Protein AF-0000000072267961 (afdb_homodimer)

Sequence (340 aa):
MNFRTGQPSDAAALAAISIEVWLGTYMRKGVSAFFAEYALNEFTSTKMASLLKDPNEHVIVSENEGGIDAFIRLGQGRAAPVSGCSTLEIATLYVQPRHHRRGLGRALLEQGLAYARQASAPSVWLTTNSENAPAIAFYLEQGFEKVGTTHFNIGDQAYLNDVFRRIVSMMNFRTGQPSDAAALAAISIEVWLGTYMRKGVSAFFAEYALNEFTSTKMASLLKDPNEHVIVSENEGGIDAFIRLGQGRAAPVSGCSTLEIATLYVQPRHHRRGLGRALLEQGLAYARQASAPSVWLTTNSENAPAIAFYLEQGFEKVGTTHFNIGDQAYLNDVFRRIVSM

pLDDT: mean 97.28, std 3.49, range [60.78, 98.94]

Nearest PDB structures (foldseek):
  8osp-assembly2_C  TM=8.967E-01  e=2.632E-15  Lactobacillus
  1wk4-assembly1_A  TM=9.010E-01  e=3.599E-15  Thermus thermophilus HB8
  4e2a-assembly1_A  TM=8.175E-01  e=6.008E-14  Streptococcus mutans
  7mx2-assembly1_A  TM=6.650E-01  e=1.650E-07  Homo sapiens
  6ygd-assembly1_A  TM=6.024E-01  e=1.000E-07  Saccharomyces cerevisiae

Foldseek 3Di:
DDKDWDALVCLAVQLVLQLQQVCVQPVPPHDDPQVNVVSDVVRDSVVSSVLSVDPQKTKMFDADPVGTFWMWIWGAQQDDPDPDAHRIEGEDTTGRPVCPPVCPSVVRVVVVLVVCVVVVGQKYKYKDFPPRVVVVVVVVVVAKDFDAWDWDDDDPDTTIITMIMHGRHD/DDKDWDALVCLAVQLVLQLQQVCVQPVPPHDDPQVNVVSDVVRDSVVSSVLSVDPQKTKMFDADPVGTFWMWIWGAQQDDPDPDAHRIEGEDTTGRPVCPPVCPSVVRVVVVLVVCVVVVGQKYKYKDFPPRVVVVVVCVVVAKDFDAWDWDDGDPDTTIITMIMHGRHD

Organism: Cereibacter sphaeroides (strain ATCC 17023 / DSM 158 / JCM 6121 / CCUG 31486 / LMG 2827 / NBRC 12203 / NCIMB 8253 / ATH 2.4.1.) (NCBI:txid272943)

Secondary structure (DSSP, 8-state):
-EEEE--GGGHHHHHHHHHHHHHHHH-TT-B-HHHHHHHHHHS-HHHHHHHHH-TTEEEEEEEETTEEEEEEEEETT---SSTT--S-EEEEEEE-GGG-SSSHHHHHHHHHHHHHHHTT-SEEEEEEETT-HHHHHHHHHTT-EEEEEEEEEETTEEEEEEEEEEE---/-EEEE--GGGHHHHHHHHHHHHHHHH-TT-B-HHHHHHHHHHS-HHHHHHHHH-TTEEEEEEEETTEEEEEEEEETT---SSTT--S-EEEEEEE-GGG-SSSHHHHHHHHHHHHHHHTT-SEEEEEEETT-HHHHHHHHHTT-EEEEEEEEEETTEEEEEEEEEEE---

Structure (mmCIF, N/CA/C/O backbone):
data_AF-0000000072267961-model_v1
#
loop_
_entity.id
_entity.type
_entity.pdbx_description
1 polymer Acetyltransferase
#
loop_
_atom_site.group_PDB
_atom_site.id
_atom_site.type_symbol
_atom_site.label_atom_id
_atom_site.label_alt_id
_atom_site.label_comp_id
_atom_site.label_asym_id
_atom_site.label_entity_id
_atom_site.label_seq_id
_atom_site.pdbx_PDB_ins_code
_atom_site.Cartn_x
_atom_site.Cartn_y
_atom_site.Cartn_z
_atom_site.occupancy
_atom_site.B_iso_or_equiv
_atom_site.auth_seq_id
_atom_site.auth_comp_id
_atom_site.auth_asym_id
_atom_site.auth_atom_id
_atom_site.pdbx_PDB_model_num
ATOM 1 N N . MET A 1 1 ? -11.141 19.297 -8.969 1 90.69 1 MET A N 1
ATOM 2 C CA . MET A 1 1 ? -10.852 18.438 -7.824 1 90.69 1 MET A CA 1
ATOM 3 C C . MET A 1 1 ? -11.914 18.594 -6.738 1 90.69 1 MET A C 1
ATOM 5 O O . MET A 1 1 ? -12.391 19.703 -6.496 1 90.69 1 MET A O 1
ATOM 9 N N . ASN A 1 2 ? -12.297 17.484 -6.234 1 95.81 2 ASN A N 1
ATOM 10 C CA . ASN A 1 2 ? -13.352 17.516 -5.223 1 95.81 2 ASN A CA 1
ATOM 11 C C . ASN A 1 2 ? -12.797 17.21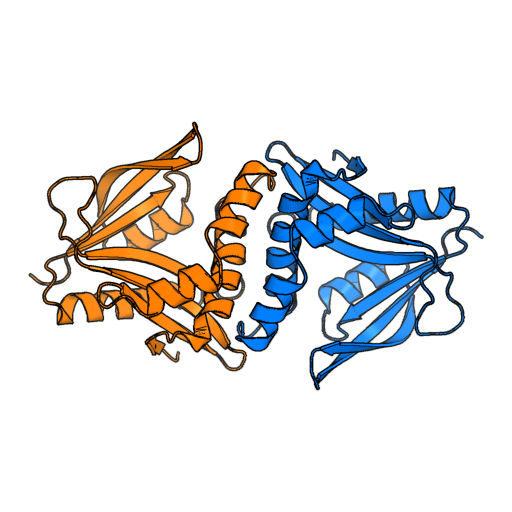9 -3.832 1 95.81 2 ASN A C 1
ATOM 13 O O . ASN A 1 2 ? -12.266 16.141 -3.584 1 95.81 2 ASN A O 1
ATOM 17 N N . PHE A 1 3 ? -12.93 18.297 -2.963 1 98.56 3 PHE A N 1
ATOM 18 C CA . PHE A 1 3 ? -12.453 18.172 -1.589 1 98.56 3 PHE A CA 1
ATOM 19 C C . PHE A 1 3 ? -13.625 18.203 -0.612 1 98.56 3 PHE A C 1
ATOM 21 O O . PHE A 1 3 ? -14.602 18.922 -0.826 1 98.56 3 PHE A O 1
ATOM 28 N N . ARG A 1 4 ? -13.516 17.484 0.424 1 98.38 4 ARG A N 1
ATOM 29 C CA . ARG A 1 4 ? -14.5 17.516 1.502 1 98.38 4 ARG A CA 1
ATOM 30 C C . ARG A 1 4 ? -13.883 17.078 2.822 1 98.38 4 ARG A C 1
ATOM 32 O O . ARG A 1 4 ? -12.805 16.484 2.84 1 98.38 4 ARG A O 1
ATOM 39 N N . THR A 1 5 ? -14.602 17.359 3.893 1 98.5 5 THR A N 1
ATOM 40 C CA . THR A 1 5 ? -14.164 16.875 5.199 1 98.5 5 THR A CA 1
ATOM 41 C C . THR A 1 5 ? -14.297 15.352 5.281 1 98.5 5 THR A C 1
ATOM 43 O O . THR A 1 5 ? -15.289 14.781 4.82 1 98.5 5 THR A O 1
ATOM 46 N N . GLY A 1 6 ? -13.305 14.672 5.844 1 98.69 6 GLY A N 1
ATOM 47 C CA . GLY A 1 6 ? -13.367 13.234 6.062 1 98.69 6 GLY A CA 1
ATOM 48 C C . GLY A 1 6 ? -14.43 12.836 7.074 1 98.69 6 GLY A C 1
ATOM 49 O O . GLY A 1 6 ? -14.695 13.57 8.031 1 98.69 6 GLY A O 1
ATOM 50 N N . GLN A 1 7 ? -14.977 11.719 6.879 1 98.31 7 GLN A N 1
ATOM 51 C CA . GLN A 1 7 ? -15.969 11.141 7.777 1 98.31 7 GLN A CA 1
ATOM 52 C C . GLN A 1 7 ? -15.531 9.773 8.273 1 98.31 7 GLN A C 1
ATOM 54 O O . GLN A 1 7 ? -14.695 9.117 7.648 1 98.31 7 GLN A O 1
ATOM 59 N N . PRO A 1 8 ? -16.141 9.359 9.359 1 98.31 8 PRO A N 1
ATOM 60 C CA . PRO A 1 8 ? -15.758 8.047 9.898 1 98.31 8 PRO A CA 1
ATOM 61 C C . PRO A 1 8 ? -15.938 6.922 8.883 1 98.31 8 PRO A C 1
ATOM 63 O O . PRO A 1 8 ? -15.172 5.953 8.891 1 98.31 8 PRO A O 1
ATOM 66 N N . SER A 1 9 ? -16.844 7.035 7.941 1 98.31 9 SER A N 1
ATOM 67 C CA . SER A 1 9 ? -17.078 6.016 6.918 1 98.31 9 SER A CA 1
ATOM 68 C C . SER A 1 9 ? -15.914 5.953 5.934 1 98.31 9 SER A C 1
ATOM 70 O O . SER A 1 9 ? -15.82 5.012 5.145 1 98.31 9 SER A O 1
ATOM 72 N N . ASP A 1 10 ? -14.969 6.934 5.977 1 98.81 10 ASP A N 1
ATOM 73 C CA . ASP A 1 10 ? -13.797 6.973 5.109 1 98.81 10 ASP A CA 1
ATOM 74 C C . ASP A 1 10 ? -12.617 6.238 5.746 1 98.81 10 ASP A C 1
ATOM 76 O O . ASP A 1 10 ? -11.555 6.105 5.133 1 98.81 10 ASP A O 1
ATOM 80 N N . ALA A 1 11 ? -12.773 5.746 6.98 1 98.94 11 ALA A N 1
ATOM 81 C CA . ALA A 1 11 ? -11.664 5.301 7.812 1 98.94 11 ALA A CA 1
ATOM 82 C C . ALA A 1 11 ? -10.867 4.203 7.121 1 98.94 11 ALA A C 1
ATOM 84 O O . ALA A 1 11 ? -9.633 4.254 7.082 1 98.94 11 ALA A O 1
ATOM 85 N N . ALA A 1 12 ? -11.562 3.287 6.551 1 98.94 12 ALA A N 1
ATOM 86 C CA . ALA A 1 12 ? -10.875 2.176 5.902 1 98.94 12 ALA A CA 1
ATOM 87 C C . ALA A 1 12 ? -10.047 2.662 4.715 1 98.94 12 ALA A C 1
ATOM 89 O O . ALA A 1 12 ? -8.898 2.248 4.535 1 98.94 12 ALA A O 1
ATOM 90 N N . ALA A 1 13 ? -10.617 3.504 3.908 1 98.94 13 ALA A N 1
ATOM 91 C CA . ALA A 1 13 ? -9.914 4.035 2.742 1 98.94 13 ALA A CA 1
ATOM 92 C C . ALA A 1 13 ? -8.672 4.816 3.158 1 98.94 13 ALA A C 1
ATOM 94 O O . ALA A 1 13 ? -7.605 4.66 2.561 1 98.94 13 ALA A O 1
ATOM 95 N N . LEU A 1 14 ? -8.781 5.578 4.188 1 98.94 14 LEU A N 1
ATOM 96 C CA . LEU A 1 14 ? -7.66 6.387 4.656 1 98.94 14 LEU A CA 1
ATOM 97 C C . LEU A 1 14 ? -6.562 5.504 5.242 1 98.94 14 LEU A C 1
ATOM 99 O O . LEU A 1 14 ? -5.375 5.758 5.027 1 98.94 14 LEU A O 1
ATOM 103 N N . ALA A 1 15 ? -6.977 4.445 5.957 1 98.94 15 ALA A N 1
ATOM 104 C CA . ALA A 1 15 ? -6.004 3.502 6.5 1 98.94 15 ALA A CA 1
ATOM 105 C C . ALA A 1 15 ? -5.246 2.789 5.383 1 98.94 15 ALA A C 1
ATOM 107 O O . ALA A 1 15 ? -4.02 2.703 5.414 1 98.94 15 ALA A O 1
ATOM 108 N N . ALA A 1 16 ? -5.961 2.32 4.391 1 98.94 16 ALA A N 1
ATOM 109 C CA . ALA A 1 16 ? -5.355 1.585 3.283 1 98.94 16 ALA A CA 1
ATOM 110 C C . ALA A 1 16 ? -4.414 2.479 2.48 1 98.94 16 ALA A C 1
ATOM 112 O O . ALA A 1 16 ? -3.293 2.078 2.158 1 98.94 16 ALA A O 1
ATOM 113 N N . ILE A 1 17 ? -4.844 3.682 2.209 1 98.88 17 ILE A N 1
ATOM 114 C CA . ILE A 1 17 ? -4.02 4.648 1.493 1 98.88 17 ILE A CA 1
ATOM 115 C C . ILE A 1 17 ? -2.764 4.953 2.307 1 98.88 17 ILE A C 1
ATOM 117 O O . ILE A 1 17 ? -1.673 5.094 1.748 1 98.88 17 ILE A O 1
ATOM 121 N N . SER A 1 18 ? -2.926 5.043 3.621 1 98.94 18 SER A N 1
ATOM 122 C CA . SER A 1 18 ? -1.781 5.328 4.48 1 98.94 18 SER A CA 1
ATOM 123 C C . SER A 1 18 ? -0.734 4.223 4.391 1 98.94 18 SER A C 1
ATOM 125 O O . SER A 1 18 ? 0.464 4.504 4.305 1 98.94 18 SER A O 1
ATOM 127 N N . ILE A 1 19 ? -1.202 3.006 4.363 1 98.88 19 ILE A N 1
ATOM 128 C CA . ILE A 1 19 ? -0.274 1.889 4.227 1 98.88 19 ILE A CA 1
ATOM 129 C C . ILE A 1 19 ? 0.43 1.965 2.875 1 98.88 19 ILE A C 1
ATOM 131 O O . ILE A 1 19 ? 1.657 1.866 2.799 1 98.88 19 ILE A O 1
ATOM 135 N N . GLU A 1 20 ? -0.31 2.133 1.798 1 98.75 20 GLU A N 1
ATOM 136 C CA . GLU A 1 20 ? 0.24 2.201 0.447 1 98.75 20 GLU A CA 1
ATOM 137 C C . GLU A 1 20 ? 1.318 3.275 0.343 1 98.75 20 GLU A C 1
ATOM 139 O O . GLU A 1 20 ? 2.428 3.008 -0.124 1 98.75 20 GLU A O 1
ATOM 144 N N . VAL A 1 21 ? 1.011 4.461 0.84 1 98.5 21 VAL A N 1
ATOM 145 C CA . VAL A 1 21 ? 1.882 5.617 0.651 1 98.5 21 VAL A CA 1
ATOM 146 C C . VAL A 1 21 ? 3.084 5.52 1.587 1 98.5 21 VAL A C 1
ATOM 148 O O . VAL A 1 21 ? 4.215 5.805 1.188 1 98.5 21 VAL A O 1
ATOM 151 N N . TRP A 1 22 ? 2.822 5.117 2.871 1 98.38 22 TRP A N 1
ATOM 152 C CA . TRP A 1 22 ? 3.904 5.023 3.844 1 98.38 22 TRP A CA 1
ATOM 153 C C . TRP A 1 22 ? 4.957 4.016 3.395 1 98.38 22 TRP A C 1
ATOM 155 O O . TRP A 1 22 ? 6.152 4.309 3.404 1 98.38 22 TRP A O 1
ATOM 165 N N . LEU A 1 23 ? 4.574 2.859 2.924 1 98.06 23 LEU A N 1
ATOM 166 C CA . LEU A 1 23 ? 5.512 1.85 2.438 1 98.06 23 LEU A CA 1
ATOM 167 C C . LEU A 1 23 ? 6.27 2.355 1.215 1 98.06 23 LEU A C 1
ATOM 169 O O . LEU A 1 23 ? 7.5 2.291 1.172 1 98.06 23 LEU A O 1
ATOM 173 N N . GLY A 1 24 ? 5.52 2.873 0.235 1 97 24 GLY A N 1
ATOM 174 C CA . GLY A 1 24 ? 6.137 3.338 -0.999 1 97 24 GLY A CA 1
ATOM 175 C C . GLY A 1 24 ? 7.125 4.465 -0.784 1 97 24 GLY A C 1
ATOM 176 O O . GLY A 1 24 ? 8.062 4.633 -1.569 1 97 24 GLY A O 1
ATOM 177 N N . THR A 1 25 ? 6.949 5.203 0.267 1 96.62 25 THR A N 1
ATOM 178 C CA . THR A 1 25 ? 7.773 6.379 0.531 1 96.62 25 THR A CA 1
ATOM 179 C C . THR A 1 25 ? 9.008 6 1.345 1 96.62 25 THR A C 1
ATOM 181 O O . THR A 1 25 ? 10.109 6.488 1.077 1 96.62 25 THR A O 1
ATOM 184 N N . TYR A 1 26 ? 8.82 5.035 2.311 1 95.69 26 TYR A N 1
ATOM 185 C CA . TYR A 1 26 ? 9.867 4.895 3.318 1 95.69 26 TYR A CA 1
ATOM 186 C C . TYR A 1 26 ? 10.547 3.533 3.219 1 95.69 26 TYR A C 1
ATOM 188 O O . TYR A 1 26 ? 11.664 3.352 3.707 1 95.69 26 TYR A O 1
ATOM 196 N N . MET A 1 27 ? 9.844 2.568 2.666 1 94.69 27 MET A N 1
ATOM 197 C CA . MET A 1 27 ? 10.438 1.246 2.504 1 94.69 27 MET A CA 1
ATOM 198 C C . MET A 1 27 ? 11.039 1.086 1.11 1 94.69 27 MET A C 1
ATOM 200 O O . MET A 1 27 ? 10.539 0.302 0.302 1 94.69 27 MET A O 1
ATOM 204 N N . ARG A 1 28 ? 12.18 1.717 0.877 1 92.56 28 ARG A N 1
ATOM 205 C CA . ARG A 1 28 ? 12.766 1.865 -0.452 1 92.56 28 ARG A CA 1
ATOM 206 C C . ARG A 1 28 ? 13.609 0.648 -0.82 1 92.56 28 ARG A C 1
ATOM 208 O O . ARG A 1 28 ? 13.781 0.34 -2 1 92.56 28 ARG A O 1
ATOM 215 N N . LYS A 1 29 ? 14.156 -0.046 0.17 1 94.38 29 LYS A N 1
ATOM 216 C CA . LYS A 1 29 ? 15.07 -1.151 -0.107 1 94.38 29 LYS A CA 1
ATOM 217 C C . LYS A 1 29 ? 14.43 -2.492 0.234 1 94.38 29 LYS A C 1
ATOM 219 O O . LYS A 1 29 ? 15.117 -3.508 0.344 1 94.38 29 LYS A O 1
ATOM 224 N N . GLY A 1 30 ? 13.156 -2.449 0.526 1 96.31 30 GLY A N 1
ATOM 225 C CA . GLY A 1 30 ? 12.422 -3.637 0.939 1 96.31 30 GLY A CA 1
ATOM 226 C C . GLY A 1 30 ? 11.664 -3.447 2.238 1 96.31 30 GLY A C 1
ATOM 227 O O . GLY A 1 30 ? 11.93 -2.508 2.99 1 96.31 30 GLY A O 1
ATOM 228 N N . VAL A 1 31 ? 10.773 -4.355 2.518 1 98.44 31 VAL A N 1
ATOM 229 C CA . VAL A 1 31 ? 9.891 -4.242 3.676 1 98.44 31 VAL A CA 1
ATOM 230 C C . VAL A 1 31 ? 10.289 -5.277 4.727 1 98.44 31 VAL A C 1
ATOM 232 O O . VAL A 1 31 ? 10.148 -6.48 4.508 1 98.44 31 VAL A O 1
ATOM 235 N N . SER A 1 32 ? 10.797 -4.844 5.848 1 97.5 32 SER A N 1
ATOM 236 C CA . SER A 1 32 ? 11.078 -5.75 6.953 1 97.5 32 SER A CA 1
ATOM 237 C C . SER A 1 32 ? 9.82 -6.066 7.75 1 97.5 32 SER A C 1
ATOM 239 O O . SER A 1 32 ? 8.836 -5.32 7.691 1 97.5 32 SER A O 1
ATOM 241 N N . ALA A 1 33 ? 9.875 -7.16 8.492 1 97.31 33 ALA A N 1
ATOM 242 C CA . ALA A 1 33 ? 8.758 -7.508 9.367 1 97.31 33 ALA A CA 1
ATOM 243 C C . ALA A 1 33 ? 8.5 -6.402 10.391 1 97.31 33 ALA A C 1
ATOM 245 O O . ALA A 1 33 ? 7.344 -6.094 10.703 1 97.31 33 ALA A O 1
ATOM 246 N N . PHE A 1 34 ? 9.555 -5.836 10.836 1 97 34 PHE A N 1
ATOM 247 C CA . PHE A 1 34 ? 9.492 -4.805 11.867 1 97 34 PHE A CA 1
ATOM 248 C C . PHE A 1 34 ? 8.688 -3.605 11.383 1 97 34 PHE A C 1
ATOM 250 O O . PHE A 1 34 ? 7.73 -3.186 12.039 1 97 34 PHE A O 1
ATOM 257 N N . PHE A 1 35 ? 8.938 -3.086 10.227 1 97.81 35 PHE A N 1
ATOM 258 C CA . PHE A 1 35 ? 8.273 -1.902 9.695 1 97.81 35 PHE A CA 1
ATOM 259 C C . PHE A 1 35 ? 6.883 -2.254 9.172 1 97.81 35 PHE A C 1
ATOM 261 O O . PHE A 1 35 ? 5.957 -1.441 9.258 1 97.81 35 PHE A O 1
ATOM 268 N N . ALA A 1 36 ? 6.781 -3.439 8.68 1 98.69 36 ALA A N 1
ATOM 269 C CA . ALA A 1 36 ? 5.461 -3.891 8.242 1 98.69 36 ALA A CA 1
ATOM 270 C C . ALA A 1 36 ? 4.492 -3.955 9.422 1 98.69 36 ALA A C 1
ATOM 272 O O . ALA A 1 36 ? 3.346 -3.512 9.312 1 98.69 36 ALA A O 1
ATOM 273 N N . GLU A 1 37 ? 4.977 -4.516 10.492 1 98.31 37 GLU A N 1
ATOM 274 C CA . GLU A 1 37 ? 4.148 -4.598 11.695 1 98.31 37 GLU A CA 1
ATOM 275 C C . GLU A 1 37 ? 3.756 -3.207 12.188 1 98.31 37 GLU A C 1
ATOM 277 O O . GLU A 1 37 ? 2.613 -2.986 12.594 1 98.31 37 GLU A O 1
ATOM 282 N N . TYR A 1 38 ? 4.664 -2.332 12.148 1 98.31 38 TYR A N 1
ATOM 283 C CA . TYR A 1 38 ? 4.348 -0.958 12.523 1 98.31 38 TYR A CA 1
ATOM 284 C C . TYR A 1 38 ? 3.223 -0.402 11.664 1 98.31 38 TYR A C 1
ATOM 286 O O . TYR A 1 38 ? 2.221 0.096 12.18 1 98.31 38 TYR A O 1
ATOM 294 N N . ALA A 1 39 ? 3.354 -0.477 10.328 1 98.69 39 ALA A N 1
ATOM 295 C CA . ALA A 1 39 ? 2.373 0.09 9.406 1 98.69 39 ALA A CA 1
ATOM 296 C C . ALA A 1 39 ? 1.001 -0.545 9.602 1 98.69 39 ALA A C 1
ATOM 298 O O . ALA A 1 39 ? -0.005 0.159 9.719 1 98.69 39 ALA A O 1
ATOM 299 N N . LEU A 1 40 ? 1.004 -1.88 9.727 1 98.81 40 LEU A N 1
ATOM 300 C CA . LEU A 1 40 ? -0.251 -2.613 9.844 1 98.81 40 LEU A CA 1
ATOM 301 C C . LEU A 1 40 ? -0.947 -2.289 11.164 1 98.81 40 LEU A C 1
ATOM 303 O O . LEU A 1 40 ? -2.178 -2.291 11.234 1 98.81 40 LEU A O 1
ATOM 307 N N . ASN A 1 41 ? -0.146 -1.993 12.188 1 98.38 41 ASN A N 1
ATOM 308 C CA . ASN A 1 41 ? -0.717 -1.709 13.5 1 98.38 41 ASN A CA 1
ATOM 309 C C . ASN A 1 41 ? -1.102 -0.239 13.641 1 98.38 41 ASN A C 1
ATOM 311 O O . ASN A 1 41 ? -2.033 0.098 14.375 1 98.38 41 ASN A O 1
ATOM 315 N N . GLU A 1 42 ? -0.375 0.624 12.977 1 98.38 42 GLU A N 1
ATOM 316 C CA . GLU A 1 42 ? -0.595 2.062 13.078 1 98.38 42 GLU A CA 1
ATOM 317 C C . GLU A 1 42 ? -1.762 2.51 12.203 1 98.38 42 GLU A C 1
ATOM 319 O O . GLU A 1 42 ? -2.602 3.303 12.641 1 98.38 42 GLU A O 1
ATOM 324 N N . PHE A 1 43 ? -1.815 2.018 11.008 1 98.75 43 PHE A N 1
ATOM 325 C CA . PHE A 1 43 ? -2.805 2.459 10.031 1 98.75 43 PHE A CA 1
ATOM 326 C C . PHE A 1 43 ? -3.973 1.48 9.961 1 98.75 43 PHE A C 1
ATOM 328 O O . PHE A 1 43 ? -4.086 0.705 9.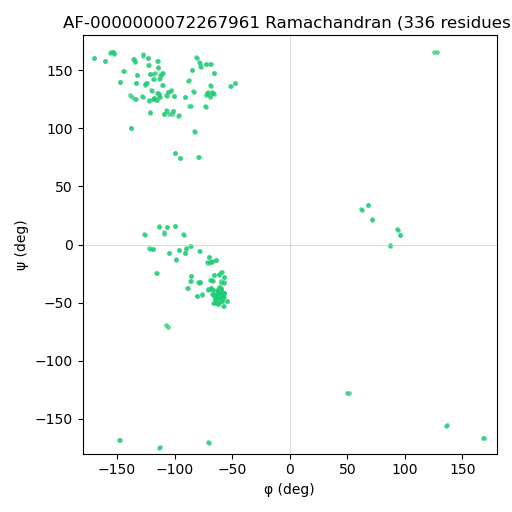008 1 98.75 43 PHE A O 1
ATOM 335 N N . THR A 1 44 ? -4.863 1.583 10.922 1 98.75 44 THR A N 1
ATOM 336 C CA . THR A 1 44 ? -6.039 0.723 10.984 1 98.75 44 THR A CA 1
ATOM 337 C C . THR A 1 44 ? -7.316 1.537 10.805 1 98.75 44 THR A C 1
ATOM 339 O O . THR A 1 44 ? -7.336 2.74 11.07 1 98.75 44 THR A O 1
ATOM 342 N N . SER A 1 45 ? -8.352 0.818 10.383 1 98.69 45 SER A N 1
ATOM 343 C CA . SER A 1 45 ? -9.656 1.452 10.273 1 98.69 45 SER A CA 1
ATOM 344 C C . SER A 1 45 ? -10.133 1.988 11.617 1 98.69 45 SER A C 1
ATOM 346 O O . SER A 1 45 ? -10.703 3.076 11.695 1 98.69 45 SER A O 1
ATOM 348 N N . THR A 1 46 ? -9.867 1.264 12.648 1 98.62 46 THR A N 1
ATOM 349 C CA . THR A 1 46 ? -10.32 1.632 13.984 1 98.62 46 THR A CA 1
ATOM 350 C C . THR A 1 46 ? -9.633 2.912 14.453 1 98.62 46 THR A C 1
ATOM 352 O O . THR A 1 46 ? -10.289 3.842 14.922 1 98.62 46 THR A O 1
ATOM 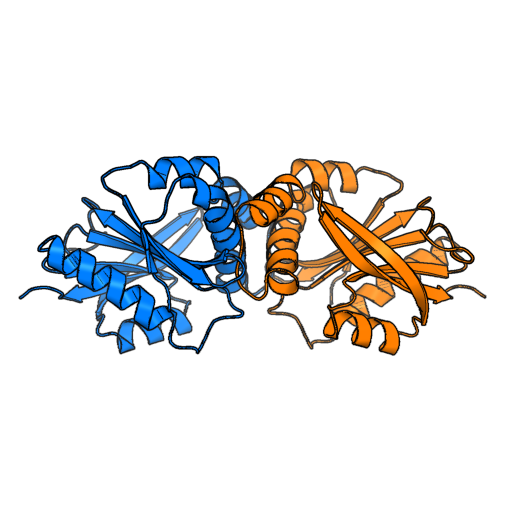355 N N . LYS A 1 47 ? -8.297 2.996 14.367 1 98.69 47 LYS A N 1
ATOM 356 C CA . LYS A 1 47 ? -7.562 4.188 14.789 1 98.69 47 LYS A CA 1
ATOM 357 C C . LYS A 1 47 ? -7.949 5.395 13.938 1 98.69 47 LYS A C 1
ATOM 359 O O . LYS A 1 47 ? -8.125 6.5 14.461 1 98.69 47 LYS A O 1
ATOM 364 N N . MET A 1 48 ? -8.133 5.16 12.617 1 98.81 48 MET A N 1
ATOM 365 C CA . MET A 1 48 ? -8.508 6.25 11.719 1 98.81 48 MET A CA 1
ATOM 366 C C . MET A 1 48 ? -9.914 6.758 12.039 1 98.81 48 MET A C 1
ATOM 368 O O . MET A 1 48 ? -10.156 7.965 12.023 1 98.81 48 MET A O 1
ATOM 372 N N . ALA A 1 49 ? -10.797 5.844 12.359 1 98.81 49 ALA A N 1
ATOM 373 C CA . ALA A 1 49 ? -12.148 6.238 12.727 1 98.81 49 ALA A CA 1
ATOM 374 C C . ALA A 1 49 ? -12.148 7.09 13.992 1 98.81 49 ALA A C 1
ATOM 376 O O . ALA A 1 49 ? -12.891 8.07 14.094 1 98.81 49 ALA A O 1
ATOM 377 N N . SER A 1 50 ? -11.391 6.703 14.961 1 98.56 50 SER A N 1
ATOM 378 C CA . SER A 1 50 ? -11.25 7.469 16.203 1 98.56 50 SER A CA 1
ATOM 379 C C . SER A 1 50 ? -10.703 8.867 15.93 1 98.56 50 SER A C 1
ATOM 381 O O . SER A 1 50 ? -11.18 9.844 16.5 1 98.56 50 SER A O 1
ATOM 383 N N . LEU A 1 51 ? -9.695 8.898 15.055 1 98.38 51 LEU A N 1
ATOM 384 C CA . LEU A 1 51 ? -9.102 10.18 14.672 1 98.38 51 LEU A CA 1
ATOM 385 C C . LEU A 1 51 ? -10.133 11.086 14.008 1 98.38 51 LEU A C 1
ATOM 387 O O . LEU A 1 51 ? -10.18 12.281 14.281 1 98.38 51 LEU A O 1
ATOM 391 N N . LEU A 1 52 ? -11 10.523 13.18 1 98.75 52 LEU A N 1
ATOM 392 C CA . LEU A 1 52 ? -11.992 11.266 12.414 1 98.75 52 LEU A CA 1
ATOM 393 C C . LEU A 1 52 ? -13.102 11.789 13.32 1 98.75 52 LEU A C 1
ATOM 395 O O . LEU A 1 52 ? -13.836 12.711 12.945 1 98.75 52 LEU A O 1
ATOM 399 N N . LYS A 1 53 ? -13.18 11.25 14.547 1 98.44 53 LYS A N 1
ATOM 400 C CA . LYS A 1 53 ? -14.188 11.68 15.508 1 98.44 53 LYS A CA 1
ATOM 401 C C . LYS A 1 53 ? -13.609 12.68 16.5 1 98.44 53 LYS A C 1
ATOM 403 O O . LYS A 1 53 ? -14.344 13.289 17.281 1 98.44 53 LYS A O 1
ATOM 408 N N . ASP A 1 54 ? -12.32 12.812 16.547 1 98.5 54 ASP A N 1
ATOM 409 C CA . ASP A 1 54 ? -11.633 13.719 17.453 1 98.5 54 ASP A CA 1
ATOM 410 C C . ASP A 1 54 ? -11.805 15.172 17.031 1 98.5 54 ASP A C 1
ATOM 412 O O . ASP A 1 54 ? -11.398 15.547 15.922 1 98.5 54 ASP A O 1
ATOM 416 N N . PRO A 1 55 ? -12.391 16.031 17.812 1 97.38 55 PRO A N 1
ATOM 417 C CA . PRO A 1 55 ? -12.633 17.422 17.422 1 97.38 55 PRO A CA 1
ATOM 418 C C . PRO A 1 55 ? -11.344 18.203 17.203 1 97.38 55 PRO A C 1
ATOM 420 O O . PRO A 1 55 ? -11.359 19.281 16.594 1 97.38 55 PRO A O 1
ATOM 423 N N . ASN A 1 56 ? -10.211 17.688 17.625 1 98.06 56 ASN A N 1
ATOM 424 C CA . ASN A 1 56 ? -8.922 18.359 17.453 1 98.06 56 ASN A CA 1
ATOM 425 C C . ASN A 1 56 ? -8.25 17.938 16.156 1 98.06 56 ASN A C 1
ATOM 427 O O . ASN A 1 56 ? -7.207 18.484 15.781 1 98.06 56 ASN A O 1
ATOM 431 N N . GLU A 1 57 ? -8.82 16.953 15.484 1 98.62 57 GLU A N 1
ATOM 432 C CA . GLU A 1 57 ? -8.289 16.469 14.211 1 98.62 57 GLU A CA 1
ATOM 433 C C . GLU A 1 57 ? -9.172 16.938 13.047 1 98.62 57 GLU A C 1
ATOM 435 O O . GLU A 1 57 ? -10.391 16.797 13.094 1 98.62 57 GLU A O 1
ATOM 440 N N . HIS A 1 58 ? -8.531 17.484 12.031 1 98.62 58 HIS A N 1
ATOM 441 C CA . HIS A 1 58 ? -9.211 17.922 10.812 1 98.62 58 HIS A CA 1
ATOM 442 C C . HIS A 1 58 ? -8.648 17.203 9.586 1 98.62 58 HIS A C 1
ATOM 444 O O . HIS A 1 58 ? -7.492 17.406 9.219 1 98.62 58 HIS A O 1
ATOM 450 N N . VAL A 1 59 ? -9.5 16.375 8.992 1 98.94 59 VAL A N 1
ATOM 451 C CA . VAL A 1 59 ? -9.086 15.609 7.824 1 98.94 59 VAL A CA 1
ATOM 452 C C . VAL A 1 59 ? -9.852 16.094 6.594 1 98.94 59 VAL A C 1
ATOM 454 O O . VAL A 1 59 ? -11.086 16.156 6.613 1 98.94 59 VAL A O 1
ATOM 457 N N . ILE A 1 60 ? -9.125 16.438 5.551 1 98.88 60 ILE A N 1
ATOM 458 C CA . ILE A 1 60 ? -9.695 16.781 4.254 1 98.88 60 ILE A CA 1
ATOM 459 C C . ILE A 1 60 ? -9.305 15.727 3.223 1 98.88 60 ILE A C 1
ATOM 461 O O . ILE A 1 60 ? -8.133 15.367 3.107 1 98.88 60 ILE A O 1
ATOM 465 N N . VAL A 1 61 ? -10.312 15.227 2.516 1 98.88 61 VAL A N 1
ATOM 466 C CA . VAL A 1 61 ? -10.047 14.18 1.532 1 98.88 61 VAL A CA 1
ATOM 467 C C . VAL A 1 61 ? -10.312 14.711 0.127 1 98.88 61 VAL A C 1
ATOM 469 O O . VAL A 1 61 ? -11.164 15.586 -0.061 1 98.88 61 VAL A O 1
ATOM 472 N N . SER A 1 62 ? -9.477 14.281 -0.809 1 98.62 62 SER A N 1
ATOM 473 C CA . SER A 1 62 ? -9.758 14.383 -2.238 1 98.62 62 SER A CA 1
ATOM 474 C C . SER A 1 62 ? -10.469 13.133 -2.746 1 98.62 62 SER A C 1
ATOM 476 O O . SER A 1 62 ? -10.023 12.008 -2.498 1 98.62 62 SER A O 1
ATOM 478 N N . GLU A 1 63 ? -11.555 13.336 -3.381 1 96.19 63 GLU A N 1
ATOM 479 C CA . GLU A 1 63 ? -12.336 12.203 -3.859 1 96.19 63 GLU A CA 1
ATOM 480 C C . GLU A 1 63 ? -12.508 12.25 -5.375 1 96.19 63 GLU A C 1
ATOM 482 O O . GLU A 1 63 ? -12.836 13.297 -5.934 1 96.19 63 GLU A O 1
ATOM 487 N N . ASN A 1 64 ? -12.273 11.133 -6.02 1 92.5 64 ASN A N 1
ATOM 488 C CA . ASN A 1 64 ? -12.516 10.914 -7.441 1 92.5 64 ASN A CA 1
ATOM 489 C C . ASN A 1 64 ? -13.641 9.914 -7.672 1 92.5 64 ASN A C 1
ATOM 491 O O . ASN A 1 64 ? -14.352 9.539 -6.734 1 92.5 64 ASN A O 1
ATOM 495 N N . GLU A 1 65 ? -13.875 9.539 -8.906 1 91.5 65 GLU A N 1
ATOM 496 C CA . GLU A 1 65 ? -14.984 8.664 -9.266 1 91.5 65 GLU A CA 1
ATOM 497 C C . GLU A 1 65 ? -14.883 7.32 -8.555 1 91.5 65 GLU A C 1
ATOM 499 O O . GLU A 1 65 ? -15.898 6.723 -8.188 1 91.5 65 GLU A O 1
ATOM 504 N N . GLY A 1 66 ? -13.758 6.926 -8.148 1 94.5 66 GLY A N 1
ATOM 505 C CA . GLY A 1 66 ? -13.562 5.605 -7.566 1 94.5 66 GLY A CA 1
ATOM 506 C C . GLY A 1 66 ? -13.398 5.637 -6.059 1 94.5 66 GLY A C 1
ATOM 507 O O . GLY A 1 66 ? -13.336 4.586 -5.414 1 94.5 66 GLY A O 1
ATOM 508 N N . GLY A 1 67 ? -13.297 6.891 -5.484 1 97.88 67 GLY A N 1
ATOM 509 C CA . GLY A 1 67 ? -13.055 7.012 -4.055 1 97.88 67 GLY A CA 1
ATOM 510 C C . GLY A 1 67 ? -12.008 8.055 -3.707 1 97.88 67 GLY A C 1
ATOM 511 O O . GLY A 1 67 ? -11.812 9.016 -4.453 1 97.88 67 GLY A O 1
ATOM 512 N N . ILE A 1 68 ? -11.438 7.871 -2.604 1 98.81 68 ILE A N 1
ATOM 513 C CA . ILE A 1 68 ? -10.461 8.82 -2.082 1 98.81 68 ILE A CA 1
ATOM 514 C C . ILE A 1 68 ? -9.094 8.539 -2.693 1 98.81 68 ILE A C 1
ATOM 516 O O . ILE A 1 68 ? -8.672 7.387 -2.783 1 98.81 68 ILE A O 1
ATOM 520 N N . ASP A 1 69 ? -8.422 9.594 -3.195 1 98.31 69 ASP A N 1
ATOM 521 C CA . ASP A 1 69 ? -7.113 9.383 -3.807 1 98.31 69 ASP A CA 1
ATOM 522 C C . ASP A 1 69 ? -6.027 10.148 -3.051 1 98.31 69 ASP A C 1
ATOM 524 O O . ASP A 1 69 ? -4.84 9.984 -3.33 1 98.31 69 ASP A O 1
ATOM 528 N N . ALA A 1 70 ? -6.414 10.945 -2.023 1 98.75 70 ALA A N 1
ATOM 529 C CA . ALA A 1 70 ? -5.469 11.719 -1.221 1 98.75 70 ALA A CA 1
ATOM 530 C C . ALA A 1 70 ? -6.148 12.312 0.006 1 98.75 70 ALA A C 1
ATOM 532 O O . ALA A 1 70 ? -7.379 12.391 0.064 1 98.75 70 ALA A O 1
ATOM 533 N N . PHE A 1 71 ? -5.348 12.68 0.995 1 98.94 71 PHE A N 1
ATOM 534 C CA . PHE A 1 71 ? -5.918 13.398 2.127 1 98.94 71 PHE A CA 1
ATOM 535 C C . PHE A 1 71 ? -4.836 14.148 2.893 1 98.94 71 PHE A C 1
ATOM 537 O O . PHE A 1 71 ? -3.646 13.859 2.746 1 98.94 71 PHE A O 1
ATOM 544 N N . ILE A 1 72 ? -5.223 15.148 3.615 1 98.94 72 ILE A N 1
ATOM 545 C CA . ILE A 1 72 ? -4.383 15.898 4.543 1 98.94 72 ILE A CA 1
ATOM 546 C C . ILE A 1 72 ? -5.02 15.891 5.934 1 98.94 72 ILE A C 1
ATOM 548 O O . ILE A 1 72 ? -6.242 15.961 6.066 1 98.94 72 ILE A O 1
ATOM 552 N N . ARG A 1 73 ? -4.215 15.734 6.938 1 98.94 73 ARG A N 1
ATOM 553 C CA . ARG A 1 73 ? -4.66 15.727 8.328 1 98.94 73 ARG A CA 1
ATOM 554 C C . ARG A 1 73 ? -3.955 16.812 9.133 1 98.94 73 ARG A C 1
ATOM 556 O O . ARG A 1 73 ? -2.727 16.906 9.117 1 98.94 73 ARG A O 1
ATOM 563 N N . LEU A 1 74 ? -4.699 17.656 9.734 1 98.81 74 LEU A N 1
ATOM 564 C CA . LEU A 1 74 ? -4.195 18.672 10.648 1 98.81 74 LEU A CA 1
ATOM 565 C C . LEU A 1 74 ? -4.605 18.375 12.086 1 98.81 74 LEU A C 1
ATOM 567 O O . LEU A 1 74 ? -5.734 17.938 12.336 1 98.81 74 LEU A O 1
ATOM 571 N N . GLY A 1 75 ? -3.721 18.531 12.984 1 98.62 75 GLY A N 1
ATOM 572 C CA . GLY A 1 75 ? -3.984 18.344 14.406 1 98.62 75 GLY A CA 1
ATOM 573 C C . GLY A 1 75 ? -3.834 19.625 15.203 1 98.62 75 GLY A C 1
ATOM 574 O O . GLY A 1 75 ? -2.777 20.266 15.18 1 98.62 75 GLY A O 1
ATOM 575 N N . GLN A 1 76 ? -4.816 20.047 15.93 1 97.81 76 GLN A N 1
ATOM 576 C CA . GLN A 1 76 ? -4.793 21.219 16.797 1 97.81 76 GLN A CA 1
ATOM 577 C C . GLN A 1 76 ? -4.207 20.875 18.172 1 97.81 76 GLN A C 1
ATOM 579 O O . GLN A 1 76 ? -4.328 19.734 18.641 1 97.81 76 GLN A O 1
ATOM 584 N N . GLY A 1 77 ? -3.611 21.875 18.734 1 97.19 77 GLY A N 1
ATOM 585 C CA . GLY A 1 77 ? -3.08 21.688 20.078 1 97.19 77 GLY A CA 1
ATOM 586 C C . GLY A 1 77 ? -1.856 20.797 20.125 1 97.19 77 GLY A C 1
ATOM 587 O O . GLY A 1 77 ? -1.589 20.156 21.141 1 97.19 77 GLY A O 1
ATOM 588 N N . ARG A 1 78 ? -1.194 20.672 19 1 97.25 78 ARG A N 1
ATOM 589 C CA . ARG A 1 78 ? 0.02 19.875 18.906 1 97.25 78 ARG A CA 1
ATOM 590 C C . ARG A 1 78 ? 1.265 20.75 19.047 1 97.25 78 ARG A C 1
ATOM 592 O O . ARG A 1 78 ? 1.594 21.516 18.156 1 97.25 78 ARG A O 1
ATOM 599 N N . ALA A 1 79 ? 1.958 20.547 20.188 1 96.12 79 ALA A N 1
ATOM 600 C CA . ALA A 1 79 ? 3.195 21.297 20.375 1 96.12 79 ALA A CA 1
ATOM 601 C C . ALA A 1 79 ? 4.27 20.859 19.391 1 96.12 79 ALA A C 1
ATOM 603 O O . ALA A 1 79 ? 4.516 19.656 19.234 1 96.12 79 ALA A O 1
ATOM 604 N N . ALA A 1 80 ? 4.887 21.781 18.719 1 97 80 ALA A N 1
ATOM 605 C CA . ALA A 1 80 ? 6.008 21.469 17.844 1 97 80 ALA A CA 1
ATOM 606 C C . ALA A 1 80 ? 7.223 21.016 18.656 1 97 80 ALA A C 1
ATOM 608 O O . ALA A 1 80 ? 7.367 21.375 19.828 1 97 80 ALA A O 1
ATOM 609 N N . PRO A 1 81 ? 8.07 20.25 18.016 1 97.5 81 PRO A N 1
ATOM 610 C CA . PRO A 1 81 ? 9.273 19.781 18.719 1 97.5 81 PRO A CA 1
ATOM 611 C C . PRO A 1 81 ? 10.352 20.859 18.797 1 97.5 81 PRO A C 1
ATOM 613 O O . PRO A 1 81 ? 11.391 20.656 19.438 1 97.5 81 PRO A O 1
ATOM 616 N N . VAL A 1 82 ? 10.148 22 18.156 1 96.69 82 VAL A N 1
ATOM 617 C CA . VAL A 1 82 ? 11.062 23.141 18.188 1 96.69 82 VAL A CA 1
ATOM 618 C C . VAL A 1 82 ? 10.305 24.406 18.578 1 96.69 82 VAL A C 1
ATOM 620 O O . VAL A 1 82 ? 9.078 24.453 18.469 1 96.69 82 VAL A O 1
ATOM 623 N N . SER A 1 83 ? 11.023 25.406 18.984 1 95.06 83 SER A N 1
ATOM 624 C CA . SER A 1 83 ? 10.406 26.672 19.391 1 95.06 83 SER A CA 1
ATOM 625 C C . SER A 1 83 ? 9.969 27.5 18.188 1 95.06 83 SER A C 1
ATOM 627 O O . SER A 1 83 ? 10.469 27.297 17.078 1 95.06 83 SER A O 1
ATOM 629 N N . GLY A 1 84 ? 8.992 28.312 18.375 1 93.25 84 GLY A N 1
ATOM 630 C CA . GLY A 1 84 ? 8.648 29.297 17.359 1 93.25 84 GLY A CA 1
ATOM 631 C C . GLY A 1 84 ? 7.566 28.812 16.406 1 93.25 84 GLY A C 1
ATOM 632 O O . GLY A 1 84 ? 7.379 29.391 15.336 1 93.25 84 GLY A O 1
ATOM 633 N N . CYS A 1 85 ? 6.922 27.734 16.766 1 94.38 85 CYS A N 1
ATOM 634 C CA . CYS A 1 85 ? 5.832 27.219 15.945 1 94.38 85 CYS A CA 1
ATOM 635 C C . CYS A 1 85 ? 4.504 27.312 16.688 1 94.38 85 CYS A C 1
ATOM 637 O O . CYS A 1 85 ? 4.473 27.328 17.922 1 94.38 85 CYS A O 1
ATOM 639 N N . SER A 1 86 ? 3.465 27.422 15.898 1 94.81 86 SER A N 1
ATOM 640 C CA . SER A 1 86 ? 2.141 27.312 16.5 1 94.81 86 SER A CA 1
ATOM 641 C C . SER A 1 86 ? 1.855 25.875 16.938 1 94.81 86 SER A C 1
ATOM 643 O O . SER A 1 86 ? 2.744 25.031 16.906 1 94.81 86 SER A O 1
ATOM 645 N N . THR A 1 87 ? 0.584 25.656 17.312 1 96.94 87 THR A N 1
ATOM 646 C CA . THR A 1 87 ? 0.222 24.328 17.797 1 96.94 87 THR A CA 1
ATOM 647 C C . THR A 1 87 ? -0.604 23.594 16.75 1 96.94 87 THR A C 1
ATOM 649 O O . THR A 1 87 ? -1.306 22.625 17.078 1 96.94 87 THR A O 1
ATOM 652 N N . LEU A 1 88 ? -0.564 24.125 15.539 1 98.5 88 LEU A N 1
ATOM 653 C CA . LEU A 1 88 ? -1.273 23.453 14.461 1 98.5 88 LEU A CA 1
ATOM 654 C C . LEU A 1 88 ? -0.306 22.656 13.594 1 98.5 88 LEU A C 1
ATOM 656 O O . LEU A 1 88 ? 0.54 23.234 12.906 1 98.5 88 LEU A O 1
ATOM 660 N N . GLU A 1 89 ? -0.462 21.328 13.594 1 98.88 89 GLU A N 1
ATOM 661 C CA . GLU A 1 89 ? 0.41 20.406 12.867 1 98.88 89 GLU A CA 1
ATOM 662 C C . GLU A 1 89 ? -0.26 19.906 11.594 1 98.88 89 GLU A C 1
ATOM 664 O O . GLU A 1 89 ? -1.444 19.562 11.602 1 98.88 89 GLU A O 1
ATOM 669 N N . ILE A 1 90 ? 0.412 19.938 10.508 1 98.81 90 ILE A N 1
ATOM 670 C CA . ILE A 1 90 ? 0.07 19.078 9.383 1 98.81 90 ILE A CA 1
ATOM 671 C C . ILE A 1 90 ? 0.682 17.688 9.586 1 98.81 90 ILE A C 1
ATOM 673 O O . ILE A 1 90 ? 1.86 17.484 9.289 1 98.81 90 ILE A O 1
ATOM 677 N N . ALA A 1 91 ? -0.101 16.766 10.086 1 98.62 91 ALA A N 1
ATOM 678 C CA . ALA A 1 91 ? 0.385 15.469 10.523 1 98.62 91 ALA A CA 1
ATOM 679 C C . ALA A 1 91 ? 0.588 14.531 9.344 1 98.62 91 ALA A C 1
ATOM 681 O O . ALA A 1 91 ? 1.434 13.633 9.391 1 98.62 91 ALA A O 1
ATOM 682 N N . THR A 1 92 ? -0.238 14.703 8.367 1 98.62 92 THR A N 1
ATOM 683 C CA . THR A 1 92 ? -0.191 13.836 7.195 1 98.62 92 THR A CA 1
ATOM 684 C C . THR A 1 92 ? -0.59 14.602 5.941 1 98.62 92 THR A C 1
ATOM 686 O O . THR A 1 92 ? -1.51 15.422 5.973 1 98.62 92 THR A O 1
ATOM 689 N N . LEU A 1 93 ? 0.053 14.383 4.867 1 98.75 93 LEU A N 1
ATOM 690 C CA . LEU A 1 93 ? -0.348 14.68 3.498 1 98.75 93 LEU A CA 1
ATOM 691 C C . LEU A 1 93 ? 0 13.523 2.564 1 98.75 93 LEU A C 1
ATOM 693 O O . LEU A 1 93 ? 1.162 13.352 2.189 1 98.75 93 LEU A O 1
ATOM 697 N N . TYR A 1 94 ? -1.017 12.742 2.27 1 98.69 94 TYR A N 1
ATOM 698 C CA . TYR A 1 94 ? -0.8 11.539 1.477 1 98.69 94 TYR A CA 1
ATOM 699 C C . TYR A 1 94 ? -1.577 11.602 0.167 1 98.69 94 TYR A C 1
ATOM 701 O O . TYR A 1 94 ? -2.779 11.875 0.164 1 98.69 94 TYR A O 1
ATOM 709 N N . VAL A 1 95 ? -0.872 11.406 -0.918 1 98.44 95 VAL A N 1
ATOM 710 C CA . VAL A 1 95 ? -1.431 11.242 -2.258 1 98.44 95 VAL A CA 1
ATOM 711 C C . VAL A 1 95 ? -1.056 9.875 -2.811 1 98.44 95 VAL A C 1
ATOM 713 O O . VAL A 1 95 ? 0.115 9.484 -2.783 1 98.44 95 VAL A O 1
ATOM 716 N N . GLN A 1 96 ? -2.057 9.078 -3.24 1 97.75 96 GLN A N 1
ATOM 717 C CA . GLN A 1 96 ? -1.709 7.836 -3.92 1 97.75 96 GLN A CA 1
ATOM 718 C C . GLN A 1 96 ? -0.646 8.07 -4.988 1 97.75 96 GLN A C 1
ATOM 720 O O . GLN A 1 96 ? -0.73 9.039 -5.754 1 97.75 96 GLN A O 1
ATOM 725 N N . PRO A 1 97 ? 0.309 7.156 -5.078 1 96.69 97 PRO A N 1
ATOM 726 C CA . PRO A 1 97 ? 1.407 7.363 -6.027 1 96.69 97 PRO A CA 1
ATOM 727 C C . PRO A 1 97 ? 0.92 7.551 -7.461 1 96.69 97 PRO A C 1
ATOM 729 O O . PRO A 1 97 ? 1.464 8.375 -8.203 1 96.69 97 PRO A O 1
ATOM 732 N N . ARG A 1 98 ? -0.119 6.938 -7.84 1 94.62 98 ARG A N 1
ATOM 733 C CA . ARG A 1 98 ? -0.641 6.996 -9.203 1 94.62 98 ARG A CA 1
ATOM 734 C C . ARG A 1 98 ? -1.157 8.391 -9.531 1 94.62 98 ARG A C 1
ATOM 736 O O . ARG A 1 98 ? -1.306 8.742 -10.703 1 94.62 98 ARG A O 1
ATOM 743 N N . HIS A 1 99 ? -1.344 9.203 -8.531 1 96.31 99 HIS A N 1
ATOM 744 C CA . HIS A 1 99 ? -1.939 10.523 -8.734 1 96.31 99 HIS A CA 1
ATOM 745 C C . HIS A 1 99 ? -0.936 11.633 -8.438 1 96.31 99 HIS A C 1
ATOM 747 O O . HIS A 1 99 ? -1.321 12.789 -8.25 1 96.31 99 HIS A O 1
ATOM 753 N N . HIS A 1 100 ? 0.335 11.297 -8.375 1 95.62 100 HIS A N 1
ATOM 754 C CA . HIS A 1 100 ? 1.386 12.281 -8.164 1 95.62 100 HIS A CA 1
ATOM 755 C C . HIS A 1 100 ? 1.609 13.125 -9.414 1 95.62 100 HIS A C 1
ATOM 757 O O . HIS A 1 100 ? 1.227 12.727 -10.516 1 95.62 100 HIS A O 1
ATOM 763 N N . ARG A 1 101 ? 2.111 14.305 -9.305 1 92.88 101 ARG A N 1
ATOM 764 C CA . ARG A 1 101 ? 2.545 15.211 -10.359 1 92.88 101 ARG A CA 1
ATOM 765 C C . ARG A 1 101 ? 1.357 15.703 -11.18 1 92.88 101 ARG A C 1
ATOM 767 O O . ARG A 1 101 ? 1.443 15.797 -12.406 1 92.88 101 ARG A O 1
ATOM 774 N N . ARG A 1 102 ? 0.25 15.859 -10.453 1 93 102 ARG A N 1
ATOM 775 C CA . ARG A 1 102 ? -0.961 16.359 -11.086 1 93 102 ARG A CA 1
ATOM 776 C C . ARG A 1 102 ? -1.51 17.578 -10.344 1 93 102 ARG A C 1
ATOM 778 O O . ARG A 1 102 ? -2.66 17.969 -10.547 1 93 102 ARG A O 1
ATOM 785 N N . GLY A 1 103 ? -0.679 18.047 -9.383 1 96.69 103 GLY A N 1
ATOM 786 C CA . GLY A 1 103 ? -1.066 19.234 -8.641 1 96.69 103 GLY A CA 1
ATOM 787 C C . GLY A 1 103 ? -1.932 18.938 -7.434 1 96.69 103 GLY A C 1
ATOM 788 O O . GLY A 1 103 ? -2.311 19.844 -6.688 1 96.69 103 GLY A O 1
ATOM 789 N N . LEU A 1 104 ? -2.213 17.734 -7.238 1 97.25 104 LEU A N 1
ATOM 790 C CA . LEU A 1 104 ? -3.131 17.312 -6.184 1 97.25 104 LEU A CA 1
ATOM 791 C C . LEU A 1 104 ? -2.555 17.625 -4.805 1 97.25 104 LEU A C 1
ATOM 793 O O . LEU A 1 104 ? -3.271 18.094 -3.916 1 97.25 104 LEU A O 1
ATOM 797 N N . GLY A 1 105 ? -1.271 17.359 -4.598 1 98.19 105 GLY A N 1
ATOM 798 C CA . GLY A 1 105 ? -0.618 17.688 -3.338 1 98.19 105 GLY A CA 1
ATOM 799 C C . GLY A 1 105 ? -0.701 19.156 -2.979 1 98.19 105 GLY A C 1
ATOM 800 O O . GLY A 1 105 ? -1.036 19.5 -1.846 1 98.19 105 GLY A O 1
ATOM 801 N N . ARG A 1 106 ? -0.457 19.969 -3.926 1 98.25 106 ARG A N 1
ATOM 802 C CA . ARG A 1 106 ? -0.511 21.406 -3.723 1 98.25 106 ARG A CA 1
ATOM 803 C C . ARG A 1 106 ? -1.931 21.859 -3.402 1 98.25 106 ARG A C 1
ATOM 805 O O . ARG A 1 106 ? -2.141 22.672 -2.488 1 98.25 106 ARG A O 1
ATOM 812 N N . ALA A 1 107 ? -2.848 21.359 -4.188 1 98.44 107 ALA A N 1
ATOM 813 C CA . ALA A 1 107 ? -4.246 21.734 -3.984 1 98.44 107 ALA A CA 1
ATOM 814 C C . ALA A 1 107 ? -4.73 21.312 -2.6 1 98.44 107 ALA A C 1
ATOM 816 O O . ALA A 1 107 ? -5.449 22.062 -1.934 1 98.44 107 ALA A O 1
ATOM 817 N N . LEU A 1 108 ? -4.363 20.188 -2.225 1 98.44 108 LEU A N 1
ATOM 818 C CA . LEU A 1 108 ? -4.75 19.656 -0.918 1 98.44 108 LEU A CA 1
ATOM 819 C C . LEU A 1 108 ? -4.09 20.453 0.202 1 98.44 108 LEU A C 1
ATOM 821 O O . LEU A 1 108 ? -4.723 20.75 1.22 1 98.44 108 LEU A O 1
ATOM 825 N N . LEU A 1 109 ? -2.838 20.781 0.064 1 98.62 109 LEU A N 1
ATOM 826 C CA . LEU A 1 109 ? -2.145 21.625 1.029 1 98.62 109 LEU A CA 1
ATOM 827 C C . LEU A 1 109 ? -2.852 22.969 1.182 1 98.62 109 LEU A C 1
ATOM 829 O O . LEU A 1 109 ? -3.02 23.469 2.299 1 98.62 109 LEU A O 1
ATOM 833 N N . GLU A 1 110 ? -3.277 23.516 0.094 1 98.44 110 GLU A N 1
ATOM 834 C CA . GLU A 1 110 ? -3.99 24.797 0.136 1 98.44 110 GLU A CA 1
ATOM 835 C C . GLU A 1 110 ? -5.277 24.672 0.947 1 98.44 110 GLU A C 1
ATOM 837 O O . GLU A 1 110 ? -5.664 25.625 1.647 1 98.44 110 GLU A O 1
ATOM 842 N N . GLN A 1 111 ? -5.957 23.547 0.837 1 98.56 111 GLN A N 1
ATOM 843 C CA . GLN A 1 111 ? -7.117 23.312 1.69 1 98.56 111 GLN A CA 1
ATOM 844 C C . GLN A 1 111 ? -6.73 23.328 3.166 1 98.56 111 GLN A C 1
ATOM 846 O O . GLN A 1 111 ? -7.441 23.891 3.994 1 98.56 111 GLN A O 1
ATOM 851 N N . GLY A 1 112 ? -5.617 22.672 3.457 1 98.56 112 GLY A N 1
ATOM 852 C CA . GLY A 1 112 ? -5.121 22.672 4.824 1 98.56 112 GLY A CA 1
ATOM 853 C C . GLY A 1 112 ? -4.758 24.062 5.324 1 98.56 112 GLY A C 1
ATOM 854 O O . GLY A 1 112 ? -5.07 24.406 6.465 1 98.56 112 GLY A O 1
ATOM 855 N N . LEU A 1 113 ? -4.188 24.844 4.477 1 98.31 113 LEU A N 1
ATOM 856 C CA . LEU A 1 113 ? -3.795 26.203 4.844 1 98.31 113 LEU A CA 1
ATOM 857 C C . LEU A 1 113 ? -5.02 27.094 5.02 1 98.31 113 LEU A C 1
ATOM 859 O O . LEU A 1 113 ? -5.035 27.969 5.883 1 98.31 113 LEU A O 1
ATOM 863 N N . ALA A 1 114 ? -5.984 26.922 4.191 1 97.94 114 ALA A N 1
ATOM 864 C CA . ALA A 1 114 ? -7.238 27.656 4.344 1 97.94 114 ALA A CA 1
ATOM 865 C C . ALA A 1 114 ? -7.875 27.359 5.703 1 97.94 114 ALA A C 1
ATOM 867 O O . ALA A 1 114 ? -8.367 28.281 6.367 1 97.94 114 ALA A O 1
ATOM 868 N N . TYR A 1 115 ? -7.883 26.125 6.086 1 97.81 115 TYR A N 1
ATOM 869 C CA . TYR A 1 115 ? -8.375 25.75 7.41 1 97.81 115 TYR A CA 1
ATOM 870 C C . TYR A 1 115 ? -7.582 26.453 8.5 1 97.81 115 TYR A C 1
ATOM 872 O O . TYR A 1 115 ? -8.156 26.953 9.469 1 97.81 115 TYR A O 1
ATOM 880 N N . ALA A 1 116 ? -6.285 26.422 8.359 1 97.94 116 ALA A N 1
ATOM 881 C CA . ALA A 1 116 ? -5.414 27.062 9.336 1 97.94 116 ALA A CA 1
ATOM 882 C C . ALA A 1 116 ? -5.762 28.547 9.484 1 97.94 116 ALA A C 1
ATOM 884 O O . ALA A 1 116 ? -5.812 29.062 10.602 1 97.94 116 ALA A O 1
ATOM 885 N N . ARG A 1 117 ? -6.023 29.188 8.367 1 96.88 117 ARG A N 1
ATOM 886 C CA . ARG A 1 117 ? -6.406 30.594 8.383 1 96.88 117 ARG A CA 1
ATOM 887 C C . ARG A 1 117 ? -7.738 30.797 9.094 1 96.88 117 ARG A C 1
ATOM 889 O O . ARG A 1 117 ? -7.895 31.719 9.891 1 96.88 117 ARG A O 1
ATOM 896 N N . GLN A 1 118 ? -8.617 29.969 8.766 1 95.94 118 GLN A N 1
ATOM 897 C CA . GLN A 1 118 ? -9.93 30.031 9.406 1 95.94 118 GLN A CA 1
ATOM 898 C C . GLN A 1 118 ? -9.82 29.859 10.914 1 95.94 118 GLN A C 1
ATOM 900 O O . GLN A 1 118 ? -10.578 30.469 11.672 1 95.94 118 GLN A O 1
ATOM 905 N N . ALA A 1 119 ? -8.891 29.094 11.305 1 94.69 119 ALA A N 1
ATOM 906 C CA . ALA A 1 119 ? -8.656 28.828 12.719 1 94.69 119 ALA A CA 1
ATOM 907 C C . ALA A 1 119 ? -7.773 29.891 13.352 1 94.69 119 ALA A C 1
ATOM 909 O O . ALA A 1 119 ? -7.398 29.797 14.523 1 94.69 119 ALA A O 1
ATOM 910 N N . SER A 1 120 ? -7.32 30.891 12.57 1 94.88 120 SER A N 1
ATOM 911 C CA . SER A 1 120 ? -6.492 32 13 1 94.88 120 SER A CA 1
ATOM 912 C C . SER A 1 120 ? -5.152 31.531 13.539 1 94.88 120 SER A C 1
ATOM 914 O O . SER A 1 120 ? -4.629 32.094 14.508 1 94.88 120 SER A O 1
ATOM 916 N N . ALA A 1 121 ? -4.711 30.422 12.984 1 95.81 121 ALA A N 1
ATOM 917 C CA . ALA A 1 121 ? -3.369 29.969 13.336 1 95.81 121 ALA A CA 1
ATOM 918 C C . ALA A 1 121 ? -2.305 30.859 12.703 1 95.81 121 ALA A C 1
ATOM 9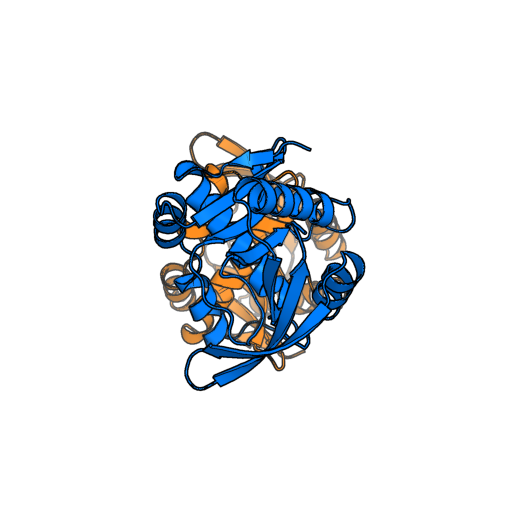20 O O . ALA A 1 121 ? -2.355 31.141 11.5 1 95.81 121 ALA A O 1
ATOM 921 N N . PRO A 1 122 ? -1.372 31.312 13.477 1 96.44 122 PRO A N 1
ATOM 922 C CA . PRO A 1 122 ? -0.329 32.156 12.891 1 96.44 122 PRO A CA 1
ATOM 923 C C . PRO A 1 122 ? 0.582 31.375 11.938 1 96.44 122 PRO A C 1
ATOM 925 O O . PRO A 1 122 ? 1.135 31.969 11 1 96.44 122 PRO A O 1
ATOM 928 N N . SER A 1 123 ? 0.757 30.062 12.219 1 97.56 123 SER A N 1
ATOM 929 C CA . SER A 1 123 ? 1.601 29.203 11.398 1 97.56 123 SER A CA 1
ATOM 930 C C . SER A 1 123 ? 1.152 27.75 11.492 1 97.56 123 SER A C 1
ATOM 932 O O . SER A 1 123 ? 0.318 27.406 12.328 1 97.56 123 SER A O 1
ATOM 934 N N . VAL A 1 124 ? 1.656 26.969 10.586 1 98.69 124 VAL A N 1
ATOM 935 C CA . VAL A 1 124 ? 1.555 25.516 10.664 1 98.69 124 VAL A CA 1
ATOM 936 C C . VAL A 1 124 ? 2.951 24.906 10.633 1 98.69 124 VAL A C 1
ATOM 938 O O . VAL A 1 124 ? 3.902 25.531 10.156 1 98.69 124 VAL A O 1
ATOM 941 N N . TRP A 1 125 ? 3.041 23.703 11.211 1 98.81 125 TRP A N 1
ATOM 942 C CA . TRP A 1 125 ? 4.316 22.984 11.172 1 98.81 125 TRP A CA 1
ATOM 943 C C . TRP A 1 125 ? 4.113 21.516 10.812 1 98.81 125 TRP A C 1
ATOM 945 O O . TRP A 1 125 ? 2.992 21.016 10.867 1 98.81 125 TRP A O 1
ATOM 955 N N . LEU A 1 126 ? 5.125 20.875 10.352 1 98.88 126 LEU A N 1
ATOM 956 C CA . LEU A 1 126 ? 5.129 19.453 10.031 1 98.88 126 LEU A CA 1
ATOM 957 C C . LEU A 1 126 ? 6.535 18.875 10.164 1 98.88 126 LEU A C 1
ATOM 959 O O . LEU A 1 126 ? 7.508 19.609 10.297 1 98.88 126 LEU A O 1
ATOM 963 N N . THR A 1 127 ? 6.59 17.594 10.219 1 98.69 127 THR A N 1
ATOM 964 C CA . THR A 1 127 ? 7.855 16.875 10.148 1 98.69 127 THR A CA 1
ATOM 965 C C . THR A 1 127 ? 7.859 15.906 8.969 1 98.69 127 THR A C 1
ATOM 967 O O . THR A 1 127 ? 6.809 15.383 8.578 1 98.69 127 THR A O 1
ATOM 970 N N . THR A 1 128 ? 8.984 15.742 8.422 1 98.44 128 THR A N 1
ATOM 971 C CA . THR A 1 128 ? 9.188 14.719 7.398 1 98.44 128 THR A CA 1
ATOM 972 C C . THR A 1 128 ? 10.578 14.109 7.508 1 98.44 128 THR A C 1
ATOM 974 O O . THR A 1 128 ? 11.516 14.766 7.973 1 98.44 128 THR A O 1
ATOM 977 N N . ASN A 1 129 ? 10.672 12.844 7.121 1 98.38 129 ASN A N 1
ATOM 978 C CA . ASN A 1 129 ? 11.969 12.172 7.133 1 98.38 129 ASN A CA 1
ATOM 979 C C . ASN A 1 129 ? 13.031 12.977 6.383 1 98.38 129 ASN A C 1
ATOM 981 O O . ASN A 1 129 ? 12.773 13.469 5.281 1 98.38 129 ASN A O 1
ATOM 985 N N . SER A 1 130 ? 14.203 13.062 6.973 1 98.5 130 SER A N 1
ATOM 986 C CA . SER A 1 130 ? 15.25 13.93 6.438 1 98.5 130 SER A CA 1
ATOM 987 C C . SER A 1 130 ? 15.789 13.398 5.117 1 98.5 130 SER A C 1
ATOM 989 O O . SER A 1 130 ? 16.469 14.117 4.379 1 98.5 130 SER A O 1
ATOM 991 N N . GLU A 1 131 ? 15.5 12.141 4.809 1 97 131 GLU A N 1
ATOM 992 C CA . GLU A 1 131 ? 15.945 11.539 3.555 1 97 131 GLU A CA 1
ATOM 993 C C . GLU A 1 131 ? 14.852 11.609 2.492 1 97 131 GLU A C 1
ATOM 995 O O . GLU A 1 131 ? 15.047 11.148 1.363 1 97 131 GLU A O 1
ATOM 1000 N N . ASN A 1 132 ? 13.672 12.102 2.869 1 97.69 132 ASN A N 1
ATOM 1001 C CA . ASN A 1 132 ? 12.562 12.211 1.929 1 97.69 132 ASN A CA 1
ATOM 1002 C C . ASN A 1 132 ? 12.703 13.438 1.034 1 97.69 132 ASN A C 1
ATOM 1004 O O . ASN A 1 132 ? 11.938 14.398 1.161 1 97.69 132 ASN A O 1
ATOM 1008 N N . ALA A 1 133 ? 13.57 13.391 0.065 1 97.62 133 ALA A N 1
ATOM 1009 C CA . ALA A 1 133 ? 13.969 14.523 -0.767 1 97.62 133 ALA A CA 1
ATOM 1010 C C . ALA A 1 133 ? 12.773 15.094 -1.528 1 97.62 133 ALA A C 1
ATOM 1012 O O . ALA A 1 133 ? 12.578 16.312 -1.568 1 97.62 133 ALA A O 1
ATOM 1013 N N . PRO A 1 134 ? 11.883 14.234 -2.104 1 96.88 134 PRO A N 1
ATOM 1014 C CA . PRO A 1 134 ? 10.734 14.789 -2.826 1 96.88 134 PRO A CA 1
ATOM 1015 C C . PRO A 1 134 ? 9.805 15.602 -1.926 1 96.88 134 PRO A C 1
ATOM 1017 O O . PRO A 1 134 ? 9.344 16.672 -2.318 1 96.88 134 PRO A O 1
ATOM 1020 N N . ALA A 1 135 ? 9.539 15.102 -0.717 1 98 135 ALA A N 1
ATOM 1021 C CA . ALA A 1 135 ? 8.68 15.836 0.211 1 98 135 ALA A CA 1
ATOM 1022 C C . ALA A 1 135 ? 9.328 17.141 0.642 1 98 135 ALA A C 1
ATOM 1024 O O . ALA A 1 135 ? 8.664 18.188 0.7 1 98 135 ALA A O 1
ATOM 1025 N N . ILE A 1 136 ? 10.633 17.109 0.953 1 98.62 136 ILE A N 1
ATOM 1026 C CA . ILE A 1 136 ? 11.375 18.297 1.375 1 98.62 136 ILE A CA 1
ATOM 1027 C C . ILE A 1 136 ? 11.305 19.359 0.281 1 98.62 136 ILE A C 1
ATOM 1029 O O . ILE A 1 136 ? 10.969 20.516 0.549 1 98.62 136 ILE A O 1
ATOM 1033 N N . ALA A 1 137 ? 11.586 18.938 -0.945 1 98.5 137 ALA A N 1
ATOM 1034 C CA . ALA A 1 137 ? 11.523 19.859 -2.078 1 98.5 137 ALA A CA 1
ATOM 1035 C C . ALA A 1 137 ? 10.117 20.453 -2.23 1 98.5 137 ALA A C 1
ATOM 1037 O O . ALA A 1 137 ? 9.961 21.641 -2.492 1 98.5 137 ALA A O 1
ATOM 1038 N N . PHE A 1 138 ? 9.117 19.672 -2.037 1 98.62 138 PHE A N 1
ATOM 1039 C CA . PHE A 1 138 ? 7.723 20.078 -2.148 1 98.62 138 PHE A CA 1
ATOM 1040 C C . PHE A 1 138 ? 7.395 21.156 -1.129 1 98.62 138 PHE A C 1
ATOM 1042 O O . PHE A 1 138 ? 6.867 22.219 -1.486 1 98.62 138 PHE A O 1
ATOM 1049 N N . TYR A 1 139 ? 7.723 20.906 0.107 1 98.69 139 TYR A N 1
ATOM 1050 C CA . TYR A 1 139 ? 7.355 21.859 1.159 1 98.69 139 TYR A CA 1
ATOM 1051 C C . TYR A 1 139 ? 8.141 23.156 1.029 1 98.69 139 TYR A C 1
ATOM 1053 O O . TYR A 1 139 ? 7.598 24.234 1.256 1 98.69 139 TYR A O 1
ATOM 1061 N N . LEU A 1 140 ? 9.422 23.031 0.647 1 98.69 140 LEU A N 1
ATOM 1062 C CA . LEU A 1 140 ? 10.211 24.234 0.407 1 98.69 140 LEU A CA 1
ATOM 1063 C C . LEU A 1 140 ? 9.602 25.062 -0.713 1 98.69 140 LEU A C 1
ATOM 1065 O O . LEU A 1 140 ? 9.492 26.297 -0.59 1 98.69 140 LEU A O 1
ATOM 1069 N N . GLU A 1 141 ? 9.164 24.453 -1.744 1 98.31 141 GLU A N 1
ATOM 1070 C CA . GLU A 1 141 ? 8.531 25.125 -2.877 1 98.31 141 GLU A CA 1
ATOM 1071 C C . GLU A 1 141 ? 7.207 25.766 -2.469 1 98.31 141 GLU A C 1
ATOM 1073 O O . GLU A 1 141 ? 6.785 26.75 -3.064 1 98.31 141 GLU A O 1
ATOM 1078 N N . GLN A 1 142 ? 6.602 25.234 -1.462 1 98.12 142 GLN A N 1
ATOM 1079 C CA . GLN A 1 142 ? 5.297 25.719 -1.017 1 98.12 142 GLN A CA 1
ATOM 1080 C C . GLN A 1 142 ? 5.449 26.781 0.067 1 98.12 142 GLN A C 1
ATOM 1082 O O . GLN A 1 142 ? 4.469 27.156 0.716 1 98.12 142 GLN A O 1
ATOM 1087 N N . GLY A 1 143 ? 6.648 27.234 0.309 1 98.12 143 GLY A N 1
ATOM 1088 C CA . GLY A 1 143 ? 6.859 28.375 1.177 1 98.12 143 GLY A CA 1
ATOM 1089 C C . GLY A 1 143 ? 7.18 28 2.609 1 98.12 143 GLY A C 1
ATOM 1090 O O . GLY A 1 143 ? 7.207 28.859 3.496 1 98.12 143 GLY A O 1
ATOM 1091 N N . PHE A 1 144 ? 7.395 26.703 2.824 1 98.81 144 PHE A N 1
ATOM 1092 C CA . PHE A 1 144 ? 7.832 26.281 4.148 1 98.81 144 PHE A CA 1
ATOM 1093 C C . PHE A 1 144 ? 9.32 26.547 4.336 1 98.81 144 PHE A C 1
ATOM 1095 O O . PHE A 1 144 ? 10.07 26.625 3.363 1 98.81 144 PHE A O 1
ATOM 1102 N N . GLU A 1 145 ? 9.75 26.656 5.59 1 98.56 145 GLU A N 1
ATOM 1103 C CA . GLU A 1 145 ? 11.148 26.812 5.969 1 98.56 145 GLU A CA 1
ATOM 1104 C C . GLU A 1 145 ? 11.562 25.75 6.98 1 98.56 145 GLU A C 1
ATOM 1106 O O . GLU A 1 145 ? 10.797 25.406 7.887 1 98.56 145 GLU A O 1
ATOM 1111 N N . LYS A 1 146 ? 12.695 25.188 6.828 1 98.69 146 LYS A N 1
ATOM 1112 C CA . LYS A 1 146 ? 13.203 24.266 7.84 1 98.69 146 LYS A CA 1
ATOM 1113 C C . LYS A 1 146 ? 13.57 25.016 9.117 1 98.69 146 LYS A C 1
ATOM 1115 O O . LYS A 1 146 ? 14.359 25.953 9.086 1 98.69 146 LYS A O 1
ATOM 1120 N N . VAL A 1 147 ? 13.047 24.547 10.203 1 98.69 147 VAL A N 1
ATOM 1121 C CA . VAL A 1 147 ? 13.242 25.328 11.422 1 98.69 147 VAL A CA 1
ATOM 1122 C C . VAL A 1 147 ? 13.93 24.469 12.484 1 98.69 147 VAL A C 1
ATOM 1124 O O . VAL A 1 147 ? 14.25 24.953 13.57 1 98.69 147 VAL A O 1
ATOM 1127 N N . GLY A 1 148 ? 14.18 23.219 12.203 1 98.56 148 GLY A N 1
ATOM 1128 C CA . GLY A 1 148 ? 14.859 22.328 13.141 1 98.56 148 GLY A CA 1
ATOM 1129 C C . GLY A 1 148 ? 14.789 20.875 12.742 1 98.56 148 GLY A C 1
ATOM 1130 O O . GLY A 1 148 ? 14.57 20.547 11.57 1 98.56 148 GLY A O 1
ATOM 1131 N N . THR A 1 149 ? 15.148 20.047 13.703 1 98.56 149 THR A N 1
ATOM 1132 C CA . THR A 1 149 ? 15.086 18.609 13.508 1 98.56 149 THR A CA 1
ATOM 1133 C C . THR A 1 149 ? 14.453 17.922 14.711 1 98.56 149 THR A C 1
ATOM 1135 O O . THR A 1 149 ? 14.297 18.531 15.773 1 98.56 149 THR A O 1
ATOM 1138 N N . THR A 1 150 ? 13.969 16.812 14.508 1 98.31 150 THR A N 1
ATOM 1139 C CA . THR A 1 150 ? 13.461 15.891 15.523 1 98.31 150 THR A CA 1
ATOM 1140 C C . THR A 1 150 ? 13.68 14.438 15.094 1 98.31 150 THR A C 1
ATOM 1142 O O . THR A 1 150 ? 14.484 14.156 14.203 1 98.31 150 THR A O 1
ATOM 1145 N N . HIS A 1 151 ? 13.023 13.5 15.852 1 98.19 151 HIS A N 1
ATOM 1146 C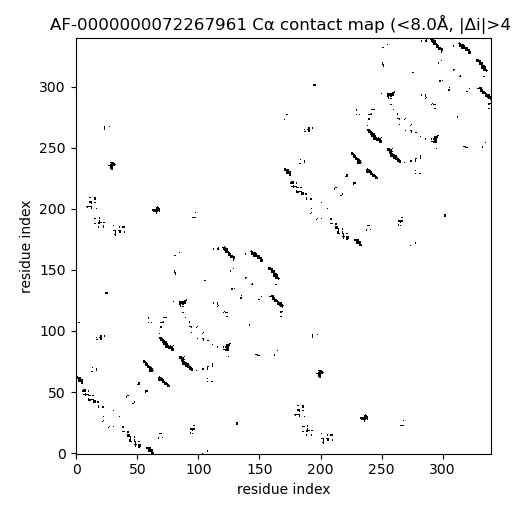 CA . HIS A 1 151 ? 13.195 12.094 15.492 1 98.19 151 HIS A CA 1
ATOM 1147 C C . HIS A 1 151 ? 11.852 11.375 15.461 1 98.19 151 HIS A C 1
ATOM 1149 O O . HIS A 1 151 ? 10.961 11.672 16.266 1 98.19 151 HIS A O 1
ATOM 1155 N N . PHE A 1 152 ? 11.695 10.555 14.492 1 96.94 152 PHE A N 1
ATOM 1156 C CA . PHE A 1 152 ? 10.664 9.523 14.508 1 96.94 152 PHE A CA 1
ATOM 1157 C C . PHE A 1 152 ? 11.156 8.273 15.219 1 96.94 152 PHE A C 1
ATOM 1159 O O . PHE A 1 152 ? 12.133 7.652 14.781 1 96.94 152 PHE A O 1
ATOM 1166 N N . ASN A 1 153 ? 10.469 7.906 16.297 1 96.56 153 ASN A N 1
ATOM 1167 C CA . ASN A 1 153 ? 10.914 6.773 17.094 1 96.56 153 ASN A CA 1
ATOM 1168 C C . ASN A 1 153 ? 10.016 5.559 16.906 1 96.56 153 ASN A C 1
ATOM 1170 O O . ASN A 1 153 ? 8.789 5.66 17.016 1 96.56 153 ASN A O 1
ATOM 1174 N N . ILE A 1 154 ? 10.633 4.484 16.625 1 94.38 154 ILE A N 1
ATOM 1175 C CA . ILE A 1 154 ? 9.945 3.203 16.516 1 94.38 154 ILE A CA 1
ATOM 1176 C C . ILE A 1 154 ? 10.781 2.107 17.172 1 94.38 154 ILE A C 1
ATOM 1178 O O . ILE A 1 154 ? 11.938 1.891 16.797 1 94.38 154 ILE A O 1
ATOM 1182 N N . GLY A 1 155 ? 10.164 1.386 18.031 1 93.5 155 GLY A N 1
ATOM 1183 C CA . GLY A 1 155 ? 10.977 0.489 18.844 1 93.5 155 GLY A CA 1
ATOM 1184 C C . GLY A 1 155 ? 12.164 1.181 19.484 1 93.5 155 GLY A C 1
ATOM 1185 O O . GLY A 1 155 ? 12 2.203 20.156 1 93.5 155 GLY A O 1
ATOM 1186 N N . ASP A 1 156 ? 13.367 0.62 19.297 1 94.19 156 ASP A N 1
ATOM 1187 C CA . ASP A 1 156 ? 14.586 1.198 19.859 1 94.19 156 ASP A CA 1
ATOM 1188 C C . ASP A 1 156 ? 15.352 2 18.797 1 94.19 156 ASP A C 1
ATOM 1190 O O . ASP A 1 156 ? 16.531 2.285 18.969 1 94.19 156 ASP A O 1
ATOM 1194 N N . GLN A 1 157 ? 14.672 2.307 17.719 1 96.19 157 GLN A N 1
ATOM 1195 C CA . GLN A 1 157 ? 15.312 3.014 16.609 1 96.19 157 GLN A CA 1
ATOM 1196 C C . GLN A 1 157 ? 14.789 4.445 16.5 1 96.19 157 GLN A C 1
ATOM 1198 O O . GLN A 1 157 ? 13.625 4.711 16.797 1 96.19 157 GLN A O 1
ATOM 1203 N N . ALA A 1 158 ? 15.641 5.34 16.062 1 97.25 158 ALA A N 1
ATOM 1204 C CA . ALA A 1 158 ? 15.32 6.746 15.836 1 97.25 158 ALA A CA 1
ATOM 1205 C C . ALA A 1 158 ? 15.734 7.188 14.438 1 97.25 158 ALA A C 1
ATOM 1207 O O . ALA A 1 158 ? 16.859 6.938 14.008 1 97.25 158 ALA A O 1
ATOM 1208 N N . TYR A 1 159 ? 14.812 7.777 13.727 1 97.5 159 TYR A N 1
ATOM 1209 C CA . TYR A 1 159 ? 15.07 8.273 12.375 1 97.5 159 TYR A CA 1
ATOM 1210 C C . TYR A 1 159 ? 14.953 9.789 12.32 1 97.5 159 TYR A C 1
ATOM 1212 O O . TYR A 1 159 ? 13.984 10.359 12.812 1 97.5 159 TYR A O 1
ATOM 1220 N N . LEU A 1 160 ? 15.898 10.43 11.781 1 98.38 160 LEU A N 1
ATOM 1221 C CA . LEU A 1 160 ? 15.953 11.891 11.727 1 98.38 160 LEU A CA 1
ATOM 1222 C C . LEU A 1 160 ? 14.836 12.445 10.852 1 98.38 160 LEU A C 1
ATOM 1224 O O . LEU A 1 160 ? 14.617 11.953 9.742 1 98.38 160 LEU A O 1
ATOM 1228 N N . ASN A 1 161 ? 14.094 13.406 11.391 1 98.75 161 ASN A N 1
ATOM 1229 C CA . ASN A 1 161 ? 13.086 14.188 10.68 1 98.75 161 ASN A CA 1
ATOM 1230 C C . ASN A 1 161 ? 13.445 15.672 10.672 1 98.75 161 ASN A C 1
ATOM 1232 O O . ASN A 1 161 ? 13.938 16.203 11.672 1 98.75 161 ASN A O 1
ATOM 1236 N N . ASP A 1 162 ? 13.164 16.297 9.57 1 98.88 162 ASP A N 1
ATOM 1237 C CA . ASP A 1 162 ? 13.211 17.75 9.516 1 98.88 162 ASP A CA 1
ATOM 1238 C C . ASP A 1 162 ? 11.875 18.359 9.938 1 98.88 162 ASP A C 1
ATOM 1240 O O . ASP A 1 162 ? 10.812 17.812 9.625 1 98.88 162 ASP A O 1
ATOM 1244 N N . VAL A 1 163 ? 11.953 19.453 10.656 1 98.88 163 VAL A N 1
ATOM 1245 C CA . VAL A 1 163 ? 10.766 20.219 11.031 1 98.88 163 VAL A CA 1
ATOM 1246 C C . VAL A 1 163 ? 10.609 21.422 10.109 1 98.88 163 VAL A C 1
ATOM 1248 O O . VAL A 1 163 ? 11.555 22.203 9.922 1 98.88 163 VAL A O 1
ATOM 1251 N N . PHE A 1 164 ? 9.438 21.578 9.523 1 98.88 164 PHE A N 1
ATOM 1252 C CA . PHE A 1 164 ? 9.141 22.703 8.641 1 98.88 164 PHE A CA 1
ATOM 1253 C C . PHE A 1 164 ? 8 23.547 9.195 1 98.88 164 PHE A C 1
ATOM 1255 O O . PHE A 1 164 ? 7.09 23.016 9.844 1 98.88 164 PHE A O 1
ATOM 1262 N N . ARG A 1 165 ? 8.078 24.797 8.938 1 98.69 165 ARG A N 1
ATOM 1263 C CA . ARG A 1 165 ? 7.047 25.734 9.352 1 98.69 165 ARG A CA 1
ATOM 1264 C C . ARG A 1 165 ? 6.652 26.656 8.203 1 98.69 165 ARG A C 1
ATOM 1266 O O . ARG A 1 165 ? 7.492 27.031 7.375 1 98.69 165 ARG A O 1
ATOM 1273 N N . ARG A 1 166 ? 5.465 27.016 8.148 1 98.31 166 ARG A N 1
ATOM 1274 C CA . ARG A 1 166 ? 4.922 28 7.203 1 98.31 166 ARG A CA 1
ATOM 1275 C C . ARG A 1 166 ? 4.023 29 7.91 1 98.31 166 ARG A C 1
ATOM 1277 O O . ARG A 1 166 ? 3.064 28.625 8.586 1 98.31 166 ARG A O 1
ATOM 1284 N N . ILE A 1 167 ? 4.324 30.266 7.746 1 97.44 167 ILE A N 1
ATOM 1285 C CA . ILE A 1 167 ? 3.488 31.328 8.297 1 97.44 167 ILE A CA 1
ATOM 1286 C C . ILE A 1 167 ? 2.191 31.422 7.496 1 97.44 167 ILE A C 1
ATOM 1288 O O . ILE A 1 167 ? 2.211 31.375 6.262 1 97.44 167 ILE A O 1
ATOM 1292 N N . VAL A 1 168 ? 1.104 31.422 8.109 1 94.81 168 VAL A N 1
ATOM 1293 C CA . VAL A 1 168 ? -0.197 31.453 7.449 1 94.81 168 VAL A CA 1
ATOM 1294 C C . VAL A 1 168 ? -0.834 32.812 7.625 1 94.81 168 VAL A C 1
ATOM 1296 O O . VAL A 1 168 ? -1.345 33.406 6.664 1 94.81 168 VAL A O 1
ATOM 1299 N N . SER A 1 169 ? -1.257 33.219 8.781 1 81.56 169 SER A N 1
ATOM 1300 C CA . SER A 1 169 ? -1.866 34.5 9.047 1 81.56 169 SER A CA 1
ATOM 1301 C C . SER A 1 169 ? -0.895 35.438 9.758 1 81.56 169 SER A C 1
ATOM 1303 O O . SER A 1 169 ? -0.184 35.031 10.672 1 81.56 169 SER A O 1
ATOM 1305 N N . MET A 1 170 ? -0.46 36.594 8.945 1 60.91 170 MET A N 1
ATOM 1306 C CA . MET A 1 170 ? 0.192 37.688 9.688 1 60.91 170 MET A CA 1
ATOM 1307 C C . MET A 1 170 ? -0.838 38.562 10.375 1 60.91 170 MET A C 1
ATOM 1309 O O . MET A 1 170 ? -1.963 38.719 9.891 1 60.91 170 MET A O 1
ATOM 1313 N N . MET B 1 1 ? 20.156 -11.305 -7.188 1 90.56 1 MET B N 1
ATOM 1314 C CA . MET B 1 1 ? 18.875 -11.359 -6.496 1 90.56 1 MET B CA 1
ATOM 1315 C C . MET B 1 1 ? 18.812 -12.531 -5.527 1 90.56 1 MET B C 1
ATOM 1317 O O . MET B 1 1 ? 19.328 -13.609 -5.828 1 90.56 1 MET B O 1
ATOM 1321 N N . ASN B 1 2 ? 18.328 -12.234 -4.387 1 95.69 2 ASN B N 1
ATOM 1322 C CA . ASN B 1 2 ? 18.281 -13.266 -3.359 1 95.69 2 ASN B CA 1
ATOM 1323 C C . ASN B 1 2 ? 16.859 -13.773 -3.139 1 95.69 2 ASN B C 1
ATOM 1325 O O . ASN B 1 2 ? 15.977 -13.008 -2.736 1 95.69 2 ASN B O 1
ATOM 1329 N N . PHE B 1 3 ? 16.703 -15.109 -3.488 1 98.5 3 PHE B N 1
ATOM 1330 C CA . PHE B 1 3 ? 15.398 -15.742 -3.32 1 98.5 3 PHE B CA 1
ATOM 1331 C C . PHE B 1 3 ? 15.445 -16.797 -2.223 1 98.5 3 PHE B C 1
ATOM 1333 O O . PHE B 1 3 ? 16.453 -17.484 -2.068 1 98.5 3 PHE B O 1
ATOM 1340 N N . ARG B 1 4 ? 14.398 -16.938 -1.528 1 98.38 4 ARG B N 1
ATOM 1341 C CA . ARG B 1 4 ? 14.266 -17.984 -0.535 1 98.38 4 ARG B CA 1
ATOM 1342 C C . ARG B 1 4 ? 12.805 -18.312 -0.276 1 98.38 4 ARG B C 1
ATOM 1344 O O . ARG B 1 4 ? 11.914 -17.547 -0.648 1 98.38 4 ARG B O 1
ATOM 1351 N N . THR B 1 5 ? 12.602 -19.453 0.377 1 98.5 5 THR B N 1
ATOM 1352 C CA . THR B 1 5 ? 11.25 -19.812 0.782 1 98.5 5 THR B CA 1
ATOM 1353 C C . THR B 1 5 ? 10.742 -18.875 1.876 1 98.5 5 THR B C 1
ATOM 1355 O O . THR B 1 5 ? 11.484 -18.531 2.799 1 98.5 5 THR B O 1
ATOM 1358 N N . GLY B 1 6 ? 9.492 -18.422 1.785 1 98.69 6 GLY B N 1
ATOM 1359 C CA . GLY B 1 6 ? 8.883 -17.609 2.822 1 98.69 6 GLY B CA 1
ATOM 1360 C C . GLY B 1 6 ? 8.68 -18.344 4.129 1 98.69 6 GLY B C 1
ATOM 1361 O O . GLY B 1 6 ? 8.43 -19.547 4.129 1 98.69 6 GLY B O 1
ATOM 1362 N N . GLN B 1 7 ? 8.773 -17.656 5.176 1 98.25 7 GLN B N 1
ATOM 1363 C CA . GLN B 1 7 ? 8.562 -18.188 6.52 1 98.25 7 GLN B CA 1
ATOM 1364 C C . GLN B 1 7 ? 7.461 -17.406 7.246 1 98.25 7 GLN B C 1
ATOM 1366 O O . GLN B 1 7 ? 7.156 -16.281 6.887 1 98.25 7 GLN B O 1
ATOM 1371 N N . PRO B 1 8 ? 6.934 -18.047 8.273 1 98.31 8 PRO B N 1
ATOM 1372 C CA . PRO B 1 8 ? 5.867 -17.359 9.008 1 98.31 8 PRO B CA 1
ATOM 1373 C C . PRO B 1 8 ? 6.301 -16 9.547 1 98.31 8 PRO B C 1
ATOM 1375 O O . PRO B 1 8 ? 5.484 -15.086 9.641 1 98.31 8 PRO B O 1
ATOM 1378 N N . SER B 1 9 ? 7.57 -15.789 9.828 1 98.31 9 SER B N 1
ATOM 1379 C CA . SER B 1 9 ? 8.078 -14.516 10.336 1 98.31 9 SER B CA 1
ATOM 1380 C C . SER B 1 9 ? 8.023 -13.438 9.266 1 98.31 9 SER B C 1
ATOM 1382 O O . SER B 1 9 ? 8.195 -12.25 9.562 1 98.31 9 SER B O 1
ATOM 1384 N N . ASP B 1 10 ? 7.746 -13.797 7.98 1 98.81 10 ASP B N 1
ATOM 1385 C CA . ASP B 1 10 ? 7.637 -12.859 6.867 1 98.81 10 ASP B CA 1
ATOM 1386 C C . ASP B 1 10 ? 6.199 -12.367 6.703 1 98.81 10 ASP B C 1
ATOM 1388 O O . ASP B 1 10 ? 5.926 -11.508 5.863 1 98.81 10 ASP B O 1
ATOM 1392 N N . ALA B 1 11 ? 5.266 -12.875 7.512 1 98.94 11 ALA B N 1
ATOM 1393 C CA . ALA B 1 11 ? 3.832 -12.727 7.273 1 98.94 11 ALA B CA 1
ATOM 1394 C C . ALA B 1 11 ? 3.439 -11.25 7.211 1 98.94 11 ALA B C 1
ATOM 1396 O O . ALA B 1 11 ? 2.719 -10.836 6.301 1 98.94 11 ALA B O 1
ATOM 1397 N N . ALA B 1 12 ? 3.957 -10.508 8.117 1 98.94 12 ALA B N 1
ATOM 1398 C CA . ALA B 1 12 ? 3.598 -9.094 8.148 1 98.94 12 ALA B CA 1
ATOM 1399 C C . ALA B 1 12 ? 4.09 -8.367 6.895 1 98.94 12 ALA B C 1
ATOM 1401 O O . ALA B 1 12 ? 3.357 -7.578 6.301 1 98.94 12 ALA B O 1
ATOM 1402 N N . ALA B 1 13 ? 5.297 -8.625 6.504 1 98.88 13 ALA B N 1
ATOM 1403 C CA . ALA B 1 13 ? 5.863 -7.992 5.316 1 98.88 13 ALA B CA 1
ATOM 1404 C C . ALA B 1 13 ? 5.07 -8.359 4.066 1 98.88 13 ALA B C 1
ATOM 1406 O O . ALA B 1 13 ? 4.773 -7.5 3.234 1 98.88 13 ALA B O 1
ATOM 1407 N N . LEU B 1 14 ? 4.688 -9.578 3.959 1 98.94 14 LEU B N 1
ATOM 1408 C CA . LEU B 1 14 ? 3.941 -10.039 2.797 1 98.94 14 LEU B CA 1
ATOM 1409 C C . LEU B 1 14 ? 2.541 -9.438 2.77 1 98.94 14 LEU B C 1
ATOM 1411 O O . LEU B 1 14 ? 2.041 -9.062 1.705 1 98.94 14 LEU B O 1
ATOM 1415 N N . ALA B 1 15 ? 1.927 -9.32 3.957 1 98.94 15 ALA B N 1
ATOM 1416 C CA . ALA B 1 15 ? 0.613 -8.688 4.047 1 98.94 15 ALA B CA 1
ATOM 1417 C C . ALA B 1 15 ? 0.682 -7.219 3.631 1 98.94 15 ALA B C 1
ATOM 1419 O O . ALA B 1 15 ? -0.134 -6.754 2.83 1 98.94 15 ALA B O 1
ATOM 1420 N N . ALA B 1 16 ? 1.661 -6.512 4.137 1 98.94 16 ALA B N 1
ATOM 1421 C CA . ALA B 1 16 ? 1.808 -5.086 3.848 1 98.94 16 ALA B CA 1
ATOM 1422 C C . ALA B 1 16 ? 2.098 -4.852 2.367 1 98.94 16 ALA B C 1
ATOM 1424 O O . ALA B 1 16 ? 1.487 -3.984 1.739 1 98.94 16 ALA B O 1
ATOM 1425 N N . ILE B 1 17 ? 2.979 -5.645 1.814 1 98.88 17 ILE B N 1
ATOM 1426 C CA . ILE B 1 17 ? 3.301 -5.559 0.395 1 98.88 17 ILE B CA 1
ATOM 1427 C C . ILE B 1 17 ? 2.055 -5.855 -0.438 1 98.88 17 ILE B C 1
ATOM 1429 O O . ILE B 1 17 ? 1.818 -5.211 -1.463 1 98.88 17 ILE B O 1
ATOM 1433 N N . SER B 1 18 ? 1.259 -6.816 0.02 1 98.94 18 SER B N 1
ATOM 1434 C CA . SER B 1 18 ? 0.043 -7.164 -0.707 1 98.94 18 SER B CA 1
ATOM 1435 C C . SER B 1 18 ? -0.927 -5.988 -0.76 1 98.94 18 SER B C 1
ATOM 1437 O O . SER B 1 18 ? -1.519 -5.711 -1.806 1 98.94 18 SER B O 1
ATOM 1439 N N . ILE B 1 19 ? -1.039 -5.305 0.346 1 98.88 19 ILE B N 1
ATOM 1440 C CA . ILE B 1 19 ? -1.905 -4.129 0.372 1 98.88 19 ILE B CA 1
ATOM 1441 C C . ILE B 1 19 ? -1.365 -3.068 -0.583 1 98.88 19 ILE B C 1
ATOM 1443 O O . ILE B 1 19 ? -2.107 -2.527 -1.406 1 98.88 19 ILE B O 1
ATOM 1447 N N . GLU B 1 20 ? -0.093 -2.75 -0.497 1 98.75 20 GLU B N 1
ATOM 1448 C CA . GLU B 1 20 ? 0.54 -1.738 -1.337 1 98.75 20 GLU B CA 1
ATOM 1449 C C . GLU B 1 20 ? 0.317 -2.031 -2.818 1 98.75 20 GLU B C 1
ATOM 1451 O O . GLU B 1 20 ? -0.137 -1.163 -3.566 1 98.75 20 GLU B O 1
ATOM 1456 N N . VAL B 1 21 ? 0.569 -3.266 -3.217 1 98.5 21 VAL B N 1
ATOM 1457 C CA . VAL B 1 21 ? 0.564 -3.631 -4.629 1 98.5 21 VAL B CA 1
ATOM 1458 C C . VAL B 1 21 ? -0.875 -3.746 -5.129 1 98.5 21 VAL B C 1
ATOM 1460 O O . VAL B 1 21 ? -1.195 -3.293 -6.227 1 98.5 21 VAL B O 1
ATOM 1463 N N . TRP B 1 22 ? -1.755 -4.387 -4.301 1 98.38 22 TRP B N 1
ATOM 1464 C CA . TRP B 1 22 ? -3.143 -4.578 -4.711 1 98.38 22 TRP B CA 1
ATOM 1465 C C . TRP B 1 22 ? -3.834 -3.234 -4.934 1 98.38 22 TRP B C 1
ATOM 1467 O O . TRP B 1 22 ? -4.484 -3.027 -5.957 1 98.38 22 TRP B O 1
ATOM 1477 N N . LEU B 1 23 ? -3.666 -2.275 -4.062 1 98.12 23 LEU B N 1
ATOM 1478 C CA . LEU B 1 23 ? -4.254 -0.949 -4.219 1 98.12 23 LEU B CA 1
ATOM 1479 C C . LEU B 1 23 ? -3.695 -0.246 -5.449 1 98.12 23 LEU B C 1
ATOM 1481 O O . LEU B 1 23 ? -4.453 0.251 -6.285 1 98.12 23 LEU B O 1
ATOM 1485 N N . GLY B 1 24 ? -2.363 -0.235 -5.559 1 97.06 24 GLY B N 1
ATOM 1486 C CA . GLY B 1 24 ? -1.72 0.456 -6.664 1 97.06 24 GLY B CA 1
ATOM 1487 C C . GLY B 1 24 ? -2.096 -0.11 -8.023 1 97.06 24 GLY B C 1
ATOM 1488 O O . GLY B 1 24 ? -2.074 0.605 -9.023 1 97.06 24 GLY B O 1
ATOM 1489 N N . THR B 1 25 ? -2.457 -1.35 -8.055 1 96.81 25 THR B N 1
ATOM 1490 C CA . THR B 1 25 ? -2.75 -2.035 -9.305 1 96.81 25 THR B CA 1
ATOM 1491 C C . THR B 1 25 ? -4.219 -1.868 -9.68 1 96.81 25 THR B C 1
ATOM 1493 O O . THR B 1 25 ? -4.547 -1.649 -10.852 1 96.81 25 THR B O 1
ATOM 1496 N N . TYR B 1 26 ? -5.121 -1.89 -8.641 1 95.94 26 TYR B N 1
ATOM 1497 C CA . TYR B 1 26 ? -6.527 -2.082 -8.977 1 95.94 26 TYR B CA 1
ATOM 1498 C C . TYR B 1 26 ? -7.352 -0.854 -8.602 1 95.94 26 TYR B C 1
ATOM 1500 O O . TYR B 1 26 ? -8.445 -0.652 -9.125 1 95.94 26 TYR B O 1
ATOM 1508 N N . MET B 1 27 ? -6.871 -0.083 -7.648 1 94.94 27 MET B N 1
ATOM 1509 C CA . MET B 1 27 ? -7.586 1.129 -7.262 1 94.94 27 MET B CA 1
ATOM 1510 C C . MET B 1 27 ? -7.027 2.348 -7.988 1 94.94 27 MET B C 1
ATOM 1512 O O . MET B 1 27 ? -6.43 3.227 -7.363 1 94.94 27 MET B O 1
ATOM 1516 N N . ARG B 1 28 ? -7.34 2.471 -9.273 1 92.81 28 ARG B N 1
ATOM 1517 C CA . ARG B 1 28 ? -6.707 3.43 -10.164 1 92.81 28 ARG B CA 1
ATOM 1518 C C . ARG B 1 28 ? -7.395 4.789 -10.094 1 92.81 28 ARG B C 1
ATOM 1520 O O . ARG B 1 28 ? -6.777 5.82 -10.367 1 92.81 28 ARG B O 1
ATOM 1527 N N . LYS B 1 29 ? -8.68 4.805 -9.75 1 94.44 29 LYS B N 1
ATOM 1528 C CA . LYS B 1 29 ? -9.438 6.051 -9.766 1 94.44 29 LYS B CA 1
ATOM 1529 C C . LYS B 1 29 ? -9.766 6.516 -8.344 1 94.44 29 LYS B C 1
ATOM 1531 O O . LYS B 1 29 ? -10.656 7.34 -8.148 1 94.44 29 LYS B O 1
ATOM 1536 N N . GLY B 1 30 ? -9.133 5.867 -7.379 1 96.44 30 GLY B N 1
ATOM 1537 C CA . GLY B 1 30 ? -9.391 6.156 -5.977 1 96.44 30 GLY B CA 1
ATOM 1538 C C . GLY B 1 30 ? -9.773 4.926 -5.18 1 96.44 30 GLY B C 1
ATOM 1539 O O . GLY B 1 30 ? -10.141 3.896 -5.75 1 96.44 30 GLY B O 1
ATOM 1540 N N . VAL B 1 31 ? -9.727 5.059 -3.889 1 98.5 31 VAL B N 1
ATOM 1541 C CA . VAL B 1 31 ? -9.961 3.932 -2.992 1 98.5 31 VAL B CA 1
ATOM 1542 C C . VAL B 1 31 ? -11.305 4.102 -2.291 1 98.5 31 VAL B C 1
ATOM 1544 O O . VAL B 1 31 ? -11.484 5.016 -1.484 1 98.5 31 VAL B O 1
ATOM 1547 N N . SER B 1 32 ? -12.242 3.262 -2.586 1 97.56 32 SER B N 1
ATOM 1548 C CA . SER B 1 32 ? -13.516 3.27 -1.869 1 97.56 32 SER B CA 1
ATOM 1549 C C . SER B 1 32 ? -13.406 2.533 -0.539 1 97.56 32 SER B C 1
ATOM 1551 O O . SER B 1 32 ? -12.5 1.718 -0.347 1 97.56 32 SER B O 1
ATOM 1553 N N . ALA B 1 33 ? -14.352 2.807 0.349 1 97.38 33 ALA B N 1
ATOM 1554 C CA . ALA B 1 33 ? -14.391 2.088 1.62 1 97.38 33 ALA B CA 1
ATOM 1555 C C . ALA B 1 33 ? -14.562 0.589 1.396 1 97.38 33 ALA B C 1
ATOM 1557 O O . ALA B 1 33 ? -13.961 -0.224 2.102 1 97.38 33 ALA B O 1
ATOM 1558 N N . PHE B 1 34 ? -15.336 0.28 0.427 1 97.06 34 PHE B N 1
ATOM 1559 C CA . PHE B 1 34 ? -15.656 -1.107 0.116 1 97.06 34 PHE B CA 1
ATOM 1560 C C . PHE B 1 34 ? -14.398 -1.89 -0.235 1 97.06 34 PHE B C 1
ATOM 1562 O O . PHE B 1 34 ? -14.125 -2.932 0.362 1 97.06 34 PHE B O 1
ATOM 1569 N N . PHE B 1 35 ? -13.555 -1.398 -1.109 1 97.88 35 PHE B N 1
ATOM 1570 C CA . PHE B 1 35 ? -12.359 -2.098 -1.559 1 97.88 35 PHE B CA 1
ATOM 1571 C C . PHE B 1 35 ? -11.258 -2.008 -0.511 1 97.88 35 PHE B C 1
ATOM 1573 O O . PHE B 1 35 ? -10.461 -2.938 -0.356 1 97.88 35 PHE B O 1
ATOM 1580 N N . ALA B 1 36 ? -11.258 -0.915 0.179 1 98.69 36 ALA B N 1
ATOM 1581 C CA . ALA B 1 36 ? -10.297 -0.787 1.27 1 98.69 36 ALA B CA 1
ATOM 1582 C C . ALA B 1 36 ? -10.539 -1.839 2.348 1 98.69 36 ALA B C 1
ATOM 1584 O O . ALA B 1 36 ? -9.602 -2.471 2.836 1 98.69 36 ALA B O 1
ATOM 1585 N N . GLU B 1 37 ? -11.797 -1.979 2.691 1 98.31 37 GLU B N 1
ATOM 1586 C CA . GLU B 1 37 ? -12.156 -2.984 3.688 1 98.31 37 GLU B CA 1
ATOM 1587 C C . GLU B 1 37 ? -11.781 -4.387 3.217 1 98.31 37 GLU B C 1
ATOM 1589 O O . GLU B 1 37 ? -11.281 -5.195 4.004 1 98.31 37 GLU B O 1
ATOM 1594 N N . TYR B 1 38 ? -12.008 -4.641 2.006 1 98.38 38 TYR B N 1
ATOM 1595 C CA . TYR B 1 38 ? -11.602 -5.93 1.457 1 98.38 38 TYR B CA 1
ATOM 1596 C C . TYR B 1 38 ? -10.102 -6.141 1.631 1 98.38 38 TYR B C 1
ATOM 1598 O O . TYR B 1 38 ? -9.672 -7.164 2.17 1 98.38 38 TYR B O 1
ATOM 1606 N N . ALA B 1 39 ? -9.266 -5.18 1.186 1 98.75 39 ALA B N 1
ATOM 1607 C CA . ALA B 1 39 ? -7.809 -5.312 1.231 1 98.75 39 ALA B CA 1
ATOM 1608 C C . ALA B 1 39 ? -7.32 -5.484 2.666 1 98.75 39 ALA B C 1
ATOM 1610 O O . ALA B 1 39 ? -6.531 -6.387 2.953 1 98.75 39 ALA B O 1
ATOM 1611 N N . LEU B 1 40 ? -7.867 -4.652 3.559 1 98.81 40 LEU B N 1
ATOM 1612 C CA . LEU B 1 40 ? -7.43 -4.664 4.949 1 98.81 40 LEU B CA 1
ATOM 1613 C C . LEU B 1 40 ? -7.809 -5.977 5.629 1 98.81 40 LEU B C 1
ATOM 1615 O O . LEU B 1 40 ? -7.098 -6.449 6.52 1 98.81 40 LEU B O 1
ATOM 1619 N N . ASN B 1 41 ? -8.93 -6.555 5.188 1 98.38 41 ASN B N 1
ATOM 1620 C CA . ASN B 1 41 ? -9.398 -7.793 5.805 1 98.38 41 ASN B CA 1
ATOM 1621 C C . ASN B 1 41 ? -8.742 -9.016 5.172 1 98.38 41 ASN B C 1
ATOM 1623 O O . ASN B 1 41 ? -8.555 -10.039 5.832 1 98.38 41 ASN B O 1
ATOM 1627 N N . GLU B 1 42 ? -8.43 -8.93 3.908 1 98.38 42 GLU B N 1
ATOM 1628 C CA . GLU B 1 42 ? -7.871 -10.055 3.17 1 98.38 42 GLU B CA 1
ATOM 1629 C C . GLU B 1 42 ? -6.379 -10.203 3.434 1 98.38 42 GLU B C 1
ATOM 1631 O O . GLU B 1 42 ? -5.883 -11.32 3.635 1 98.38 42 GLU B O 1
ATOM 1636 N N . PHE B 1 43 ? -5.672 -9.117 3.426 1 98.75 43 PHE B N 1
ATOM 1637 C CA . PHE B 1 43 ? -4.219 -9.133 3.541 1 98.75 43 PHE B CA 1
ATOM 1638 C C . PHE B 1 43 ? -3.785 -8.828 4.969 1 98.75 43 PHE B C 1
ATOM 1640 O O . PHE B 1 43 ? -3.316 -7.723 5.258 1 98.75 43 PHE B O 1
ATOM 1647 N N . THR B 1 44 ? -3.869 -9.828 5.82 1 98.75 44 THR B N 1
ATOM 1648 C CA . THR B 1 44 ? -3.479 -9.688 7.219 1 98.75 44 THR B CA 1
ATOM 1649 C C . THR B 1 44 ? -2.275 -10.562 7.539 1 98.75 44 THR B C 1
ATOM 1651 O O . THR B 1 44 ? -2.035 -11.562 6.859 1 98.75 44 THR B O 1
ATOM 1654 N N . SER B 1 45 ? -1.595 -10.164 8.594 1 98.69 45 SER B N 1
ATOM 1655 C CA . SER B 1 45 ? -0.484 -10.977 9.07 1 98.69 45 SER B CA 1
ATOM 1656 C C . SER B 1 45 ? -0.953 -12.375 9.461 1 98.69 45 SER B C 1
ATOM 1658 O O . SER B 1 45 ? -0.269 -13.359 9.195 1 98.69 45 SER B O 1
ATOM 1660 N N . THR B 1 46 ? -2.09 -12.453 10.062 1 98.62 46 THR B N 1
ATOM 1661 C CA . THR B 1 46 ? -2.623 -13.727 10.547 1 98.62 46 THR B CA 1
ATOM 1662 C C . THR B 1 46 ? -2.932 -14.664 9.383 1 98.62 46 THR B C 1
ATOM 1664 O O . THR B 1 46 ? -2.525 -15.82 9.391 1 98.62 46 THR B O 1
ATOM 1667 N N . LYS B 1 47 ? -3.67 -14.195 8.367 1 98.69 47 LYS B N 1
ATOM 1668 C CA . LYS B 1 47 ? -4.004 -15.023 7.211 1 98.69 47 LYS B CA 1
ATOM 1669 C C . LYS B 1 47 ? -2.744 -15.445 6.449 1 98.69 47 LYS B C 1
ATOM 1671 O O . LYS B 1 47 ? -2.623 -16.594 6.023 1 98.69 47 LYS B O 1
ATOM 1676 N N . MET B 1 48 ? -1.786 -14.492 6.328 1 98.81 48 MET B N 1
ATOM 1677 C CA . MET B 1 48 ? -0.544 -14.789 5.621 1 98.81 48 MET B CA 1
ATOM 1678 C C . MET B 1 48 ? 0.276 -15.828 6.383 1 98.81 48 MET B C 1
ATOM 1680 O O . MET B 1 48 ? 0.864 -16.734 5.773 1 98.81 48 MET B O 1
ATOM 1684 N N . ALA B 1 49 ? 0.288 -15.711 7.691 1 98.75 49 ALA B N 1
ATOM 1685 C CA . ALA B 1 49 ? 1.006 -16.688 8.5 1 98.75 49 ALA B CA 1
ATOM 1686 C C . ALA B 1 49 ? 0.408 -18.078 8.336 1 98.75 49 ALA B C 1
ATOM 1688 O O . ALA B 1 49 ? 1.139 -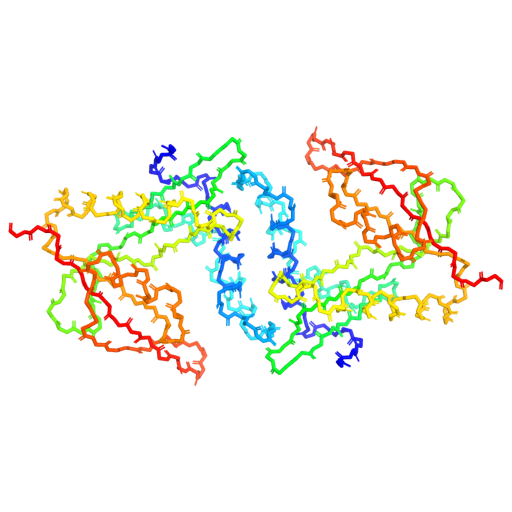19.078 8.258 1 98.75 49 ALA B O 1
ATOM 1689 N N . SER B 1 50 ? -0.886 -18.172 8.344 1 98.56 50 SER B N 1
ATOM 1690 C CA . SER B 1 50 ? -1.571 -19.453 8.133 1 98.56 50 SER B CA 1
ATOM 1691 C C . SER B 1 50 ? -1.236 -20.031 6.762 1 98.56 50 SER B C 1
ATOM 1693 O O . SER B 1 50 ? -1.001 -21.234 6.637 1 98.56 50 SER B O 1
ATOM 1695 N N . LEU B 1 51 ? -1.236 -19.156 5.766 1 98.38 51 LEU B N 1
ATOM 1696 C CA . LEU B 1 51 ? -0.896 -19.578 4.41 1 98.38 51 LEU B CA 1
ATOM 1697 C C . LEU B 1 51 ? 0.526 -20.125 4.352 1 98.38 51 LEU B C 1
ATOM 1699 O O . LEU B 1 51 ? 0.778 -21.141 3.693 1 98.38 51 LEU B O 1
ATOM 1703 N N . LEU B 1 52 ? 1.462 -19.5 5.066 1 98.75 52 LEU B N 1
ATOM 1704 C CA . LEU B 1 52 ? 2.875 -19.859 5.051 1 98.75 52 LEU B CA 1
ATOM 1705 C C . LEU B 1 52 ? 3.107 -21.188 5.766 1 98.75 52 LEU B C 1
ATOM 1707 O O . LEU B 1 52 ? 4.141 -21.828 5.57 1 98.75 52 LEU B O 1
ATOM 1711 N N . LYS B 1 53 ? 2.102 -21.641 6.551 1 98.38 53 LYS B N 1
ATOM 1712 C CA . LYS B 1 53 ? 2.201 -22.906 7.273 1 98.38 53 LYS B CA 1
ATOM 1713 C C . LYS B 1 53 ? 1.486 -24.016 6.523 1 98.38 53 LYS B C 1
ATOM 1715 O O . LYS B 1 53 ? 1.618 -25.188 6.875 1 98.38 53 LYS B O 1
ATOM 1720 N N . ASP B 1 54 ? 0.704 -23.688 5.543 1 98.5 54 ASP B N 1
ATOM 1721 C CA . ASP B 1 54 ? -0.051 -24.656 4.758 1 98.5 54 ASP B CA 1
ATOM 1722 C C . ASP B 1 54 ? 0.865 -25.438 3.811 1 98.5 54 ASP B C 1
ATOM 1724 O O . ASP B 1 54 ? 1.521 -24.844 2.951 1 98.5 54 ASP B O 1
ATOM 1728 N N . PRO B 1 55 ? 0.979 -26.719 3.904 1 97.31 55 PRO B N 1
ATOM 1729 C CA . PRO B 1 55 ? 1.882 -27.5 3.061 1 97.31 55 PRO B CA 1
ATOM 1730 C C . PRO B 1 55 ? 1.509 -27.453 1.581 1 97.31 55 PRO B C 1
ATOM 1732 O O . PRO B 1 55 ? 2.32 -27.797 0.721 1 97.31 55 PRO B O 1
ATOM 1735 N N . ASN B 1 56 ? 0.32 -26.984 1.25 1 98 56 ASN B N 1
ATOM 1736 C CA . ASN B 1 56 ? -0.118 -26.891 -0.138 1 98 56 ASN B CA 1
ATOM 1737 C C . ASN B 1 56 ? 0.234 -25.531 -0.741 1 98 56 ASN B C 1
ATOM 1739 O O . ASN B 1 56 ? 0.033 -25.297 -1.936 1 98 56 ASN B O 1
ATOM 1743 N N . GLU B 1 57 ? 0.713 -24.625 0.095 1 98.62 57 GLU B N 1
ATOM 1744 C CA . GLU B 1 57 ? 1.118 -23.297 -0.354 1 98.62 57 GLU B CA 1
ATOM 1745 C C . GLU B 1 57 ? 2.639 -23.156 -0.381 1 98.62 57 GLU B C 1
ATOM 1747 O O . GLU B 1 57 ? 3.316 -23.516 0.584 1 98.62 57 GLU B O 1
ATOM 1752 N N . HIS B 1 58 ? 3.146 -22.656 -1.494 1 98.62 58 HIS B N 1
ATOM 1753 C CA . HIS B 1 58 ? 4.574 -22.406 -1.663 1 98.62 58 HIS B CA 1
ATOM 1754 C C . HIS B 1 58 ? 4.84 -20.938 -1.97 1 98.62 58 HIS B C 1
ATOM 1756 O O . HIS B 1 58 ? 4.449 -20.438 -3.027 1 98.62 58 HIS B O 1
ATOM 1762 N N . VAL B 1 59 ? 5.5 -20.297 -1.027 1 98.94 59 VAL B N 1
ATOM 1763 C CA . VAL B 1 59 ? 5.801 -18.875 -1.18 1 98.94 59 VAL B CA 1
ATOM 1764 C C . VAL B 1 59 ? 7.309 -18.672 -1.318 1 98.94 59 VAL B C 1
ATOM 1766 O O . VAL B 1 59 ? 8.086 -19.156 -0.492 1 98.94 59 VAL B O 1
ATOM 1769 N N . ILE B 1 60 ? 7.703 -17.984 -2.367 1 98.88 60 ILE B N 1
ATOM 1770 C CA . ILE B 1 60 ? 9.094 -17.594 -2.588 1 98.88 60 ILE B CA 1
ATOM 1771 C C . ILE B 1 60 ? 9.211 -16.062 -2.498 1 98.88 60 ILE B C 1
ATOM 1773 O O . ILE B 1 60 ? 8.438 -15.344 -3.131 1 98.88 60 ILE B O 1
ATOM 1777 N N . VAL B 1 61 ? 10.148 -15.625 -1.676 1 98.88 61 VAL B N 1
ATOM 1778 C CA . VAL B 1 61 ? 10.32 -14.188 -1.49 1 98.88 61 VAL B CA 1
ATOM 1779 C C . VAL B 1 61 ? 11.656 -13.742 -2.076 1 98.88 61 VAL B C 1
ATOM 1781 O O . VAL B 1 61 ? 12.617 -14.516 -2.104 1 98.88 61 VAL B O 1
ATOM 1784 N N . SER B 1 62 ? 11.648 -12.547 -2.664 1 98.62 62 SER B N 1
ATOM 1785 C CA . SER B 1 62 ? 12.859 -11.797 -2.969 1 98.62 62 SER B CA 1
ATOM 1786 C C . SER B 1 62 ? 13.234 -10.867 -1.817 1 98.62 62 SER B C 1
ATOM 1788 O O . SER B 1 62 ? 12.406 -10.102 -1.334 1 98.62 62 SER B O 1
ATOM 1790 N N . GLU B 1 63 ? 14.43 -10.992 -1.381 1 96.06 63 GLU B N 1
ATOM 1791 C CA . GLU B 1 63 ? 14.875 -10.188 -0.244 1 96.06 63 GLU B CA 1
ATOM 1792 C C . GLU B 1 63 ? 16.047 -9.289 -0.626 1 96.06 63 GLU B C 1
ATOM 1794 O O . GLU B 1 63 ? 17 -9.734 -1.271 1 96.06 63 GLU B O 1
ATOM 1799 N N . ASN B 1 64 ? 15.953 -8.031 -0.252 1 92.5 64 ASN B N 1
ATOM 1800 C CA . ASN B 1 64 ? 17.016 -7.039 -0.38 1 92.5 64 ASN B CA 1
ATOM 1801 C C . ASN B 1 64 ? 17.531 -6.59 0.985 1 92.5 64 ASN B C 1
ATOM 1803 O O . ASN B 1 64 ? 17.172 -7.176 2.01 1 92.5 64 ASN B O 1
ATOM 1807 N N . GLU B 1 65 ? 18.422 -5.633 1.005 1 91.62 65 GLU B N 1
ATOM 1808 C CA . GLU B 1 65 ? 19.062 -5.184 2.234 1 91.62 65 GLU B CA 1
ATOM 1809 C C . GLU B 1 65 ? 18.047 -4.691 3.25 1 91.62 65 GLU B C 1
ATOM 1811 O O . GLU B 1 65 ? 18.219 -4.875 4.457 1 91.62 65 GLU B O 1
ATOM 1816 N N . GLY B 1 66 ? 16.922 -4.289 2.848 1 94.38 66 GLY B N 1
ATOM 1817 C CA . GLY B 1 66 ? 15.938 -3.697 3.74 1 94.38 66 GLY B CA 1
ATOM 1818 C C . GLY B 1 66 ? 14.781 -4.633 4.059 1 94.38 66 GLY B C 1
ATOM 1819 O O . GLY B 1 66 ? 13.93 -4.309 4.887 1 94.38 66 GLY B O 1
ATOM 1820 N N . GLY B 1 67 ? 14.742 -5.82 3.355 1 97.88 67 GLY B N 1
ATOM 1821 C CA . GLY B 1 67 ? 13.633 -6.742 3.547 1 97.88 67 GLY B CA 1
ATOM 1822 C C . GLY B 1 67 ? 13.102 -7.316 2.246 1 97.88 67 GLY B C 1
ATOM 1823 O O . GLY B 1 67 ? 13.844 -7.441 1.269 1 97.88 67 GLY B O 1
ATOM 1824 N N . ILE B 1 68 ? 11.906 -7.695 2.297 1 98.81 68 ILE B N 1
ATOM 1825 C CA . ILE B 1 68 ? 11.266 -8.344 1.158 1 98.81 68 ILE B CA 1
ATOM 1826 C C . ILE B 1 68 ? 10.75 -7.281 0.188 1 98.81 68 ILE B C 1
ATOM 1828 O O . ILE B 1 68 ? 10.148 -6.289 0.606 1 98.81 68 ILE B O 1
ATOM 1832 N N . ASP B 1 69 ? 11.047 -7.449 -1.103 1 98.31 69 ASP B N 1
ATOM 1833 C CA . ASP B 1 69 ? 10.594 -6.457 -2.072 1 98.31 69 ASP B CA 1
ATOM 1834 C C . ASP B 1 69 ? 9.656 -7.086 -3.1 1 98.31 69 ASP B C 1
ATOM 1836 O O . ASP B 1 69 ? 9.055 -6.383 -3.914 1 98.31 69 ASP B O 1
ATOM 1840 N N . ALA B 1 70 ? 9.438 -8.43 -3.035 1 98.75 70 ALA B N 1
ATOM 1841 C CA . ALA B 1 70 ? 8.555 -9.148 -3.955 1 98.75 70 ALA B CA 1
ATOM 1842 C C . ALA B 1 70 ? 8.328 -10.578 -3.486 1 98.75 70 ALA B C 1
ATOM 1844 O O . ALA B 1 70 ? 9.078 -11.094 -2.658 1 98.75 70 ALA B O 1
ATOM 1845 N N . PHE B 1 71 ? 7.262 -11.18 -3.992 1 98.94 71 PHE B N 1
ATOM 1846 C CA . PHE B 1 71 ? 7.07 -12.602 -3.711 1 98.94 71 PHE B CA 1
ATOM 1847 C C . PHE B 1 71 ? 6.121 -13.227 -4.723 1 98.94 71 PHE B C 1
ATOM 1849 O O . PHE B 1 71 ? 5.387 -12.523 -5.418 1 98.94 71 PHE B O 1
ATOM 1856 N N . ILE B 1 72 ? 6.199 -14.508 -4.875 1 98.94 72 ILE B N 1
ATOM 1857 C CA . ILE B 1 72 ? 5.289 -15.328 -5.664 1 98.94 72 ILE B CA 1
ATOM 1858 C C . ILE B 1 72 ? 4.703 -16.438 -4.793 1 98.94 72 ILE B C 1
ATOM 1860 O O . ILE B 1 72 ? 5.395 -17 -3.939 1 98.94 72 ILE B O 1
ATOM 1864 N N . ARG B 1 73 ? 3.439 -16.703 -4.953 1 98.94 73 ARG B N 1
ATOM 1865 C CA . ARG B 1 73 ? 2.74 -17.75 -4.215 1 98.94 73 ARG B CA 1
ATOM 1866 C C . ARG B 1 73 ? 2.115 -18.766 -5.164 1 98.94 73 ARG B C 1
ATOM 1868 O O . ARG B 1 73 ? 1.391 -18.391 -6.09 1 98.94 73 ARG B O 1
ATOM 1875 N N . LEU B 1 74 ? 2.439 -19.969 -4.992 1 98.81 74 LEU B N 1
ATOM 1876 C CA . LEU B 1 74 ? 1.843 -21.078 -5.727 1 98.81 74 LEU B CA 1
ATOM 1877 C C . LEU B 1 74 ? 0.985 -21.938 -4.805 1 98.81 74 LEU B C 1
ATOM 1879 O O . LEU B 1 74 ? 1.36 -22.203 -3.66 1 98.81 74 LEU B O 1
ATOM 1883 N N . GLY B 1 75 ? -0.148 -22.328 -5.25 1 98.62 75 GLY B N 1
ATOM 1884 C CA . GLY B 1 75 ? -1.04 -23.203 -4.516 1 98.62 75 GLY B CA 1
ATOM 1885 C C . GLY B 1 75 ? -1.254 -24.547 -5.203 1 98.62 75 GLY B C 1
ATOM 1886 O O . GLY B 1 75 ? -1.674 -24.594 -6.363 1 98.62 75 GLY B O 1
ATOM 1887 N N . GLN B 1 76 ? -1.01 -25.641 -4.57 1 97.81 76 GLN B N 1
ATOM 1888 C CA . GLN B 1 76 ? -1.232 -27 -5.078 1 97.81 76 GLN B CA 1
ATOM 1889 C C . GLN B 1 76 ? -2.674 -27.438 -4.848 1 97.81 76 GLN B C 1
ATOM 1891 O O . GLN B 1 76 ? -3.316 -27 -3.889 1 97.81 76 GLN B O 1
ATOM 1896 N N . GLY B 1 77 ? -3.098 -28.266 -5.734 1 97.12 77 GLY B N 1
ATOM 1897 C CA . GLY B 1 77 ? -4.434 -28.828 -5.582 1 97.12 77 GLY B CA 1
ATOM 1898 C C . GLY B 1 77 ? -5.535 -27.828 -5.848 1 97.12 77 GLY B C 1
ATOM 1899 O O . GLY B 1 77 ? -6.633 -27.938 -5.305 1 97.12 77 GLY B O 1
ATOM 1900 N N . ARG B 1 78 ? -5.207 -26.797 -6.578 1 97.19 78 ARG B N 1
ATOM 1901 C CA . ARG B 1 78 ? -6.172 -25.766 -6.941 1 97.19 78 ARG B CA 1
ATOM 1902 C C . ARG B 1 78 ? -6.742 -26.016 -8.336 1 97.19 78 ARG B C 1
ATOM 1904 O O . ARG B 1 78 ? -6.047 -25.844 -9.336 1 97.19 78 ARG B O 1
ATOM 1911 N N . ALA B 1 79 ? -8.039 -26.375 -8.359 1 96 79 ALA B N 1
ATOM 1912 C CA . ALA B 1 79 ? -8.68 -26.578 -9.656 1 96 79 ALA B CA 1
ATOM 1913 C C . ALA B 1 79 ? -8.805 -25.25 -10.414 1 96 79 ALA B C 1
ATOM 1915 O O . ALA B 1 79 ? -9.266 -24.25 -9.867 1 96 79 ALA B O 1
ATOM 1916 N N . ALA B 1 80 ? -8.398 -25.266 -11.656 1 96.88 80 ALA B N 1
ATOM 1917 C CA . ALA B 1 80 ? -8.594 -24.094 -12.5 1 96.88 80 ALA B CA 1
ATOM 1918 C C . ALA B 1 80 ? -10.07 -23.875 -12.82 1 96.88 80 ALA B C 1
ATOM 1920 O O . ALA B 1 80 ? -10.852 -24.828 -12.797 1 96.88 80 ALA B O 1
ATOM 1921 N N . PRO B 1 81 ? -10.414 -22.641 -13.109 1 97.44 81 PRO B N 1
ATOM 1922 C CA . PRO B 1 81 ? -11.812 -22.375 -13.445 1 97.44 81 PRO B CA 1
ATOM 1923 C C . PRO B 1 81 ? -12.164 -22.797 -14.875 1 97.44 81 PRO B C 1
ATOM 1925 O O . PRO B 1 81 ? -13.328 -22.703 -15.273 1 97.44 81 PRO B O 1
ATOM 1928 N N . VAL B 1 82 ? -11.188 -23.219 -15.656 1 96.62 82 VAL B N 1
ATOM 1929 C CA . VAL B 1 82 ? -11.391 -23.703 -17.016 1 96.62 82 VAL B CA 1
ATOM 1930 C C . VAL B 1 82 ? -10.75 -25.078 -17.172 1 96.62 82 VAL B C 1
ATOM 1932 O O . VAL B 1 82 ? -9.883 -25.469 -16.391 1 96.62 82 VAL B O 1
ATOM 1935 N N . SER B 1 83 ? -11.125 -25.781 -18.219 1 94.94 83 SER B N 1
ATOM 1936 C CA . SER B 1 83 ? -10.594 -27.109 -18.469 1 94.94 83 SER B CA 1
ATOM 1937 C C . SER B 1 83 ? -9.195 -27.047 -19.062 1 94.94 83 SER B C 1
ATOM 1939 O O . SER B 1 83 ? -8.797 -26.031 -19.625 1 94.94 83 SER B O 1
ATOM 1941 N N . GLY B 1 84 ? -8.438 -28.078 -18.828 1 93.12 84 GLY B N 1
ATOM 1942 C CA . GLY B 1 84 ? -7.164 -28.219 -19.531 1 93.12 84 GLY B CA 1
ATOM 1943 C C . GLY B 1 84 ? -5.992 -27.641 -18.75 1 93.12 84 GLY B C 1
ATOM 1944 O O . GLY B 1 84 ? -4.926 -27.406 -19.312 1 93.12 84 GLY B O 1
ATOM 1945 N N . CYS B 1 85 ? -6.227 -27.359 -17.5 1 94.19 85 CYS B N 1
ATOM 1946 C CA . CYS B 1 85 ? -5.152 -26.844 -16.656 1 94.19 85 CYS B CA 1
ATOM 1947 C C . CYS B 1 85 ? -4.812 -27.844 -15.547 1 94.19 85 CYS B C 1
ATOM 1949 O O .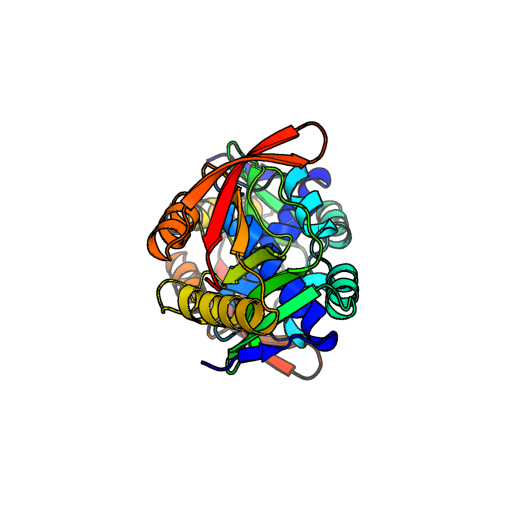 CYS B 1 85 ? -5.652 -28.656 -15.164 1 94.19 85 CYS B O 1
ATOM 1951 N N . SER B 1 86 ? -3.566 -27.781 -15.141 1 94.75 86 SER B N 1
ATOM 1952 C CA . SER B 1 86 ? -3.201 -28.547 -13.953 1 94.75 86 SER B CA 1
ATOM 1953 C C . SER B 1 86 ? -3.826 -27.953 -12.695 1 94.75 86 SER B C 1
ATOM 1955 O O . SER B 1 86 ? -4.656 -27.047 -12.781 1 94.75 86 SER B O 1
ATOM 1957 N N . THR B 1 87 ? -3.383 -28.484 -11.555 1 96.88 87 THR B N 1
ATOM 1958 C CA . THR B 1 87 ? -3.955 -28.016 -10.297 1 96.88 87 THR B CA 1
ATOM 1959 C C . THR B 1 87 ? -2.965 -27.125 -9.555 1 96.88 87 THR B C 1
ATOM 1961 O O . THR B 1 87 ? -3.086 -26.922 -8.344 1 96.88 87 THR B O 1
ATOM 1964 N N . LEU B 1 88 ? -1.952 -26.688 -10.305 1 98.44 88 LEU B N 1
ATOM 1965 C CA . LEU B 1 88 ? -0.991 -25.781 -9.695 1 98.44 88 LEU B CA 1
ATOM 1966 C C . LEU B 1 88 ? -1.256 -24.344 -10.125 1 98.44 88 LEU B C 1
ATOM 1968 O O . LEU B 1 88 ? -1.096 -24 -11.297 1 98.44 88 LEU B O 1
ATOM 1972 N N . GLU B 1 89 ? -1.625 -23.5 -9.156 1 98.88 89 GLU B N 1
ATOM 1973 C CA . GLU B 1 89 ? -1.973 -22.094 -9.406 1 98.88 89 GLU B CA 1
ATOM 1974 C C . GLU B 1 89 ? -0.835 -21.172 -8.992 1 98.88 89 GLU B C 1
ATOM 1976 O O . GLU B 1 89 ? -0.224 -21.344 -7.941 1 98.88 89 GLU B O 1
ATOM 1981 N N . ILE B 1 90 ? -0.481 -20.266 -9.812 1 98.81 90 ILE B N 1
ATOM 1982 C CA . ILE B 1 90 ? 0.224 -19.062 -9.359 1 98.81 90 ILE B CA 1
ATOM 1983 C C . ILE B 1 90 ? -0.78 -18.047 -8.836 1 98.81 90 ILE B C 1
ATOM 1985 O O . ILE B 1 90 ? -1.383 -17.297 -9.617 1 98.81 90 ILE B O 1
ATOM 1989 N N . ALA B 1 91 ? -0.968 -18.016 -7.555 1 98.62 91 ALA B N 1
ATOM 1990 C CA . ALA B 1 91 ? -2.031 -17.234 -6.922 1 98.62 91 ALA B CA 1
ATOM 1991 C C . ALA B 1 91 ? -1.648 -15.758 -6.82 1 98.62 91 ALA B C 1
ATOM 1993 O O . ALA B 1 91 ? -2.518 -14.883 -6.82 1 98.62 91 ALA B O 1
ATOM 1994 N N . THR B 1 92 ? -0.391 -15.539 -6.648 1 98.62 92 THR B N 1
ATOM 1995 C CA . THR B 1 92 ? 0.101 -14.18 -6.477 1 98.62 92 THR B CA 1
ATOM 1996 C C . THR B 1 92 ? 1.501 -14.031 -7.066 1 98.62 92 THR B C 1
ATOM 1998 O O . THR B 1 92 ? 2.336 -14.93 -6.93 1 98.62 92 THR B O 1
ATOM 2001 N N . LEU B 1 93 ? 1.781 -12.969 -7.699 1 98.75 93 LEU B N 1
ATOM 2002 C CA . LEU B 1 93 ? 3.098 -12.43 -8.031 1 98.75 93 LEU B CA 1
ATOM 2003 C C . LEU B 1 93 ? 3.139 -10.922 -7.816 1 98.75 93 LEU B C 1
ATOM 2005 O O . LEU B 1 93 ? 2.619 -10.164 -8.633 1 98.75 93 LEU B O 1
ATOM 2009 N N . TYR B 1 94 ? 3.699 -10.547 -6.688 1 98.69 94 TYR B N 1
ATOM 2010 C CA . TYR B 1 94 ? 3.705 -9.141 -6.309 1 98.69 94 TYR B CA 1
ATOM 2011 C C . TYR B 1 94 ? 5.129 -8.609 -6.199 1 98.69 94 TYR B C 1
ATOM 2013 O O . TYR B 1 94 ? 5.973 -9.211 -5.527 1 98.69 94 TYR B O 1
ATOM 2021 N N . VAL B 1 95 ? 5.391 -7.535 -6.898 1 98.44 95 VAL B N 1
ATOM 2022 C CA . VAL B 1 95 ? 6.621 -6.758 -6.809 1 98.44 95 VAL B CA 1
ATOM 2023 C C . VAL B 1 95 ? 6.301 -5.332 -6.359 1 98.44 95 VAL B C 1
ATOM 2025 O O . VAL B 1 95 ? 5.418 -4.68 -6.926 1 98.44 95 VAL B O 1
ATOM 2028 N N . GLN B 1 96 ? 6.941 -4.859 -5.277 1 97.75 96 GLN B N 1
ATOM 2029 C CA . GLN B 1 96 ? 6.773 -3.453 -4.93 1 97.75 96 GLN B CA 1
ATOM 2030 C C . GLN B 1 96 ? 6.949 -2.561 -6.152 1 97.75 96 GLN B C 1
ATOM 2032 O O . GLN B 1 96 ? 7.871 -2.758 -6.945 1 97.75 96 GLN B O 1
ATOM 2037 N N . PRO B 1 97 ? 6.098 -1.547 -6.266 1 96.69 97 PRO B N 1
ATOM 2038 C CA . PRO B 1 97 ? 6.156 -0.698 -7.457 1 96.69 97 PRO B CA 1
ATOM 2039 C C . PRO B 1 97 ? 7.531 -0.071 -7.668 1 96.69 97 PRO B C 1
ATOM 2041 O O . PRO B 1 97 ? 8 0.027 -8.805 1 96.69 97 PRO B O 1
ATOM 2044 N N . ARG B 1 98 ? 8.227 0.225 -6.648 1 94.56 98 ARG B N 1
ATOM 2045 C 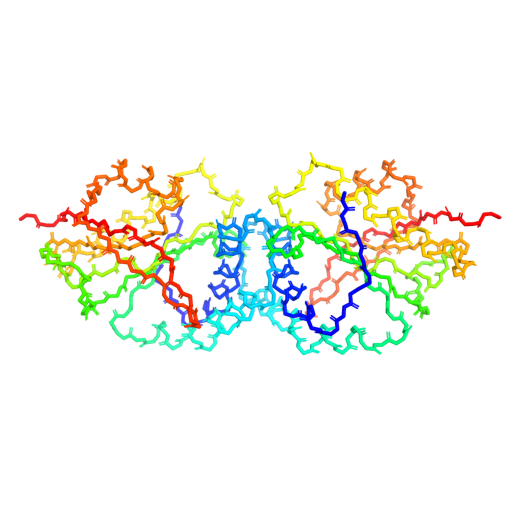CA . ARG B 1 98 ? 9.531 0.88 -6.73 1 94.56 98 ARG B CA 1
ATOM 2046 C C . ARG B 1 98 ? 10.57 -0.039 -7.359 1 94.56 98 ARG B C 1
ATOM 2048 O O . ARG B 1 98 ? 11.609 0.423 -7.832 1 94.56 98 ARG B O 1
ATOM 2055 N N . HIS B 1 99 ? 10.266 -1.296 -7.461 1 96.31 99 HIS B N 1
ATOM 2056 C CA . HIS B 1 99 ? 11.234 -2.268 -7.953 1 96.31 99 HIS B CA 1
ATOM 2057 C C . HIS B 1 99 ? 10.797 -2.859 -9.289 1 96.31 99 HIS B C 1
ATOM 2059 O O . HIS B 1 99 ? 11.305 -3.902 -9.703 1 96.31 99 HIS B O 1
ATOM 2065 N N . HIS B 1 100 ? 9.836 -2.238 -9.938 1 95.56 100 HIS B N 1
ATOM 2066 C CA . HIS B 1 100 ? 9.375 -2.686 -11.25 1 95.56 100 HIS B CA 1
ATOM 2067 C C . HIS B 1 100 ? 10.406 -2.369 -12.328 1 95.56 100 HIS B C 1
ATOM 2069 O O . HIS B 1 100 ? 11.273 -1.511 -12.133 1 95.56 100 HIS B O 1
ATOM 2075 N N . ARG B 1 101 ? 10.422 -3.086 -13.414 1 92.81 101 ARG B N 1
ATOM 2076 C CA . ARG B 1 101 ? 11.203 -2.873 -14.625 1 92.81 101 ARG B CA 1
ATOM 2077 C C . ARG B 1 101 ? 12.688 -3.088 -14.359 1 92.81 101 ARG B C 1
ATOM 2079 O O . ARG B 1 101 ? 13.531 -2.33 -14.852 1 92.81 101 ARG B O 1
ATOM 2086 N N . ARG B 1 102 ? 12.922 -4.047 -13.461 1 92.94 102 ARG B N 1
ATOM 2087 C CA . ARG B 1 102 ? 14.305 -4.398 -13.133 1 92.94 102 ARG B CA 1
ATOM 2088 C C . ARG B 1 102 ? 14.539 -5.895 -13.297 1 92.94 102 ARG B C 1
ATOM 2090 O O . ARG B 1 102 ? 15.531 -6.43 -12.797 1 92.94 102 ARG B O 1
ATOM 2097 N N . GLY B 1 103 ? 13.516 -6.551 -13.891 1 96.62 103 GLY B N 1
ATOM 2098 C CA . GLY B 1 103 ? 13.648 -7.973 -14.156 1 96.62 103 GLY B CA 1
ATOM 2099 C C . GLY B 1 103 ? 13.234 -8.844 -12.984 1 96.62 103 GLY B C 1
ATOM 2100 O O . GLY B 1 103 ? 13.258 -10.07 -13.078 1 96.62 103 GLY B O 1
ATOM 2101 N N . LEU B 1 104 ? 12.859 -8.242 -11.953 1 97.25 104 LEU B N 1
ATOM 2102 C CA . LEU B 1 104 ? 12.547 -8.961 -10.719 1 97.25 104 LEU B CA 1
ATOM 2103 C C . LEU B 1 104 ? 11.32 -9.852 -10.898 1 97.25 104 LEU B C 1
ATOM 2105 O O . LEU B 1 104 ? 11.305 -10.992 -10.43 1 97.25 104 LEU B O 1
ATOM 2109 N N . GLY B 1 105 ? 10.289 -9.359 -11.562 1 98.12 105 GLY B N 1
ATOM 2110 C CA . GLY B 1 105 ? 9.109 -10.156 -11.844 1 98.12 105 GLY B CA 1
ATOM 2111 C C . GLY B 1 105 ? 9.414 -11.422 -12.625 1 98.12 105 GLY B C 1
ATOM 2112 O O . GLY B 1 105 ? 8.945 -12.5 -12.273 1 98.12 105 GLY B O 1
ATOM 2113 N N . ARG B 1 106 ? 10.211 -11.281 -13.609 1 98.25 106 ARG B N 1
ATOM 2114 C CA . ARG B 1 106 ? 10.602 -12.414 -14.445 1 98.25 106 ARG B CA 1
ATOM 2115 C C . ARG B 1 106 ? 11.414 -13.43 -13.641 1 98.25 106 ARG B C 1
ATOM 2117 O O . ARG B 1 106 ? 11.18 -14.633 -13.734 1 98.25 106 ARG B O 1
ATOM 2124 N N . ALA B 1 107 ? 12.359 -12.898 -12.914 1 98.44 107 ALA B N 1
ATOM 2125 C CA . ALA B 1 107 ? 13.219 -13.773 -12.117 1 98.44 107 ALA B CA 1
ATOM 2126 C C . ALA B 1 107 ? 12.406 -14.547 -11.086 1 98.44 107 ALA B C 1
ATOM 2128 O O . ALA B 1 107 ? 12.641 -15.734 -10.859 1 98.44 107 ALA B O 1
ATOM 2129 N N . LEU B 1 108 ? 11.523 -13.891 -10.492 1 98.44 108 LEU B N 1
ATOM 2130 C CA . LEU B 1 108 ? 10.664 -14.508 -9.484 1 98.44 108 LEU B CA 1
ATOM 2131 C C . LEU B 1 108 ? 9.742 -15.539 -10.117 1 98.44 108 LEU B C 1
ATOM 2133 O O . LEU B 1 108 ? 9.516 -16.609 -9.555 1 98.44 108 LEU B O 1
ATOM 2137 N N . LEU B 1 109 ? 9.172 -15.234 -11.25 1 98.62 109 LEU B N 1
ATOM 2138 C CA . LEU B 1 109 ? 8.352 -16.188 -11.984 1 98.62 109 LEU B CA 1
ATOM 2139 C C . LEU B 1 109 ? 9.148 -17.453 -12.305 1 98.62 109 LEU B C 1
ATOM 2141 O O . LEU B 1 109 ? 8.641 -18.562 -12.164 1 98.62 109 LEU B O 1
ATOM 2145 N N . GLU B 1 110 ? 10.367 -17.281 -12.688 1 98.38 110 GLU B N 1
ATOM 2146 C CA . GLU B 1 110 ? 11.219 -18.422 -12.992 1 98.38 110 GLU B CA 1
ATOM 2147 C C . GLU B 1 110 ? 11.414 -19.312 -11.773 1 98.38 110 GLU B C 1
ATOM 2149 O O . GLU B 1 110 ? 11.484 -20.531 -11.891 1 98.38 110 GLU B O 1
ATOM 2154 N N . GLN B 1 111 ? 11.516 -18.703 -10.586 1 98.56 111 GLN B N 1
ATOM 2155 C CA . GLN B 1 111 ? 11.555 -19.5 -9.367 1 98.56 111 GLN B CA 1
ATOM 2156 C C . GLN B 1 111 ? 10.281 -20.328 -9.203 1 98.56 111 GLN B C 1
ATOM 2158 O O . GLN B 1 111 ? 10.344 -21.484 -8.812 1 98.56 111 GLN B O 1
ATOM 2163 N N . GLY B 1 112 ? 9.164 -19.672 -9.469 1 98.56 112 GLY B N 1
ATOM 2164 C CA . GLY B 1 112 ? 7.895 -20.391 -9.406 1 98.56 112 GLY B CA 1
ATOM 2165 C C . GLY B 1 112 ? 7.801 -21.531 -10.398 1 98.56 112 GLY B C 1
ATOM 2166 O O . GLY B 1 112 ? 7.316 -22.609 -10.062 1 98.56 112 GLY B O 1
ATOM 2167 N N . LEU B 1 113 ? 8.312 -21.328 -11.57 1 98.31 113 LEU B N 1
ATOM 2168 C CA . LEU B 1 113 ? 8.281 -22.344 -12.602 1 98.31 113 LEU B CA 1
ATOM 2169 C C . LEU B 1 113 ? 9.234 -23.484 -12.266 1 98.31 113 LEU B C 1
ATOM 2171 O O . LEU B 1 113 ? 8.938 -24.656 -12.555 1 98.31 113 LEU B O 1
ATOM 2175 N N . ALA B 1 114 ? 10.352 -23.172 -11.727 1 97.94 114 ALA B N 1
ATOM 2176 C CA . ALA B 1 114 ? 11.273 -24.203 -11.258 1 97.94 114 ALA B CA 1
ATOM 2177 C C . ALA B 1 114 ? 10.617 -25.109 -10.219 1 97.94 114 ALA B C 1
ATOM 2179 O O . ALA B 1 114 ? 10.773 -26.328 -10.258 1 97.94 114 ALA B O 1
ATOM 2180 N N . TYR B 1 115 ? 9.93 -24.5 -9.305 1 97.81 115 TYR B N 1
ATOM 2181 C CA . TYR B 1 115 ? 9.172 -25.266 -8.32 1 97.81 115 TYR B CA 1
ATOM 2182 C C . TYR B 1 115 ? 8.156 -26.172 -8.992 1 97.81 115 TYR B C 1
ATOM 2184 O O . TYR B 1 115 ? 8.008 -27.344 -8.617 1 97.81 115 TYR B O 1
ATOM 2192 N N . ALA B 1 116 ? 7.441 -25.625 -9.93 1 97.88 116 ALA B N 1
ATOM 2193 C CA . ALA B 1 116 ? 6.441 -26.391 -10.664 1 97.88 116 ALA B CA 1
ATOM 2194 C C . ALA B 1 116 ? 7.066 -27.609 -11.328 1 97.88 116 ALA B C 1
ATOM 2196 O O . ALA B 1 116 ? 6.496 -28.703 -11.289 1 97.88 116 ALA B O 1
ATOM 2197 N N . ARG B 1 117 ? 8.234 -27.406 -11.891 1 96.88 117 ARG B N 1
ATOM 2198 C CA . ARG B 1 117 ? 8.953 -28.516 -12.523 1 96.88 117 ARG B CA 1
ATOM 2199 C C . ARG B 1 117 ? 9.352 -29.562 -11.492 1 96.88 117 ARG B C 1
ATOM 2201 O O . ARG B 1 117 ? 9.195 -30.766 -11.734 1 96.88 117 ARG B O 1
ATOM 2208 N N . GLN B 1 118 ? 9.836 -29.109 -10.445 1 95.88 118 GLN B N 1
ATOM 2209 C CA . GLN B 1 118 ? 10.227 -30.016 -9.375 1 95.88 118 GLN B CA 1
ATOM 2210 C C . GLN B 1 118 ? 9.039 -30.828 -8.875 1 95.88 118 GLN B C 1
ATOM 2212 O O . GLN B 1 118 ? 9.188 -31.984 -8.5 1 95.88 118 GLN B O 1
ATOM 2217 N N . ALA B 1 119 ? 7.922 -30.25 -8.93 1 94.62 119 ALA B N 1
ATOM 2218 C CA . ALA B 1 119 ? 6.688 -30.891 -8.484 1 94.62 119 ALA B CA 1
ATOM 2219 C C . ALA B 1 119 ? 6.07 -31.719 -9.602 1 94.62 119 ALA B C 1
ATOM 2221 O O . ALA B 1 119 ? 4.98 -32.281 -9.445 1 94.62 119 ALA B O 1
ATOM 2222 N N . SER B 1 120 ? 6.688 -31.734 -10.805 1 94.88 120 SER B N 1
ATOM 2223 C CA . SER B 1 120 ? 6.258 -32.5 -11.977 1 94.88 120 SER B CA 1
ATOM 2224 C C . SER B 1 120 ? 4.875 -32.031 -12.445 1 94.88 120 SER B C 1
ATOM 2226 O O . SER B 1 120 ? 4.07 -32.875 -12.883 1 94.88 120 SER B O 1
ATOM 2228 N N . ALA B 1 121 ? 4.609 -30.781 -12.203 1 95.69 121 ALA B N 1
ATOM 2229 C CA . ALA B 1 121 ? 3.369 -30.234 -12.75 1 95.69 121 ALA B CA 1
ATOM 2230 C C . ALA B 1 121 ? 3.457 -30.078 -14.266 1 95.69 121 ALA B C 1
ATOM 2232 O O . ALA B 1 121 ? 4.43 -29.516 -14.773 1 95.69 121 ALA B O 1
ATOM 2233 N N . PRO B 1 122 ? 2.488 -30.531 -14.961 1 96.31 122 PRO B N 1
ATOM 2234 C CA . PRO B 1 122 ? 2.541 -30.375 -16.422 1 96.31 122 PRO B CA 1
ATOM 2235 C C . PRO B 1 122 ? 2.381 -28.922 -16.859 1 96.31 122 PRO B C 1
ATOM 2237 O O . PRO B 1 122 ? 2.893 -28.531 -17.906 1 96.31 122 PRO B O 1
ATOM 2240 N N . SER B 1 123 ? 1.613 -28.141 -16.047 1 97.56 123 SER B N 1
ATOM 2241 C CA . SER B 1 123 ? 1.366 -26.734 -16.328 1 97.56 123 SER B CA 1
ATOM 2242 C C . SER B 1 123 ? 1.077 -25.953 -15.055 1 97.56 123 SER B C 1
ATOM 2244 O O . SER B 1 123 ? 0.887 -26.547 -13.992 1 97.56 123 SER B O 1
ATOM 2246 N N . VAL B 1 124 ? 1.131 -24.688 -15.188 1 98.69 124 VAL B N 1
ATOM 2247 C CA . VAL B 1 124 ? 0.636 -23.766 -14.164 1 98.69 124 VAL B CA 1
ATOM 2248 C C . VAL B 1 124 ? -0.425 -22.844 -14.758 1 98.69 124 VAL B C 1
ATOM 2250 O O . VAL B 1 124 ? -0.469 -22.641 -15.977 1 98.69 124 VAL B O 1
ATOM 2253 N N . TRP B 1 125 ? -1.298 -22.359 -13.875 1 98.81 125 TRP B N 1
ATOM 2254 C CA . TRP B 1 125 ? -2.307 -21.406 -14.328 1 98.81 125 TRP B CA 1
ATOM 2255 C C . TRP B 1 125 ? -2.443 -20.25 -13.352 1 98.81 125 TRP B C 1
ATOM 2257 O O . TRP B 1 125 ? -1.963 -20.328 -12.219 1 98.81 125 TRP B O 1
ATOM 2267 N N . LEU B 1 126 ? -2.977 -19.156 -13.781 1 98.81 126 LEU B N 1
ATOM 2268 C CA . LEU B 1 126 ? -3.256 -17.984 -12.969 1 98.81 126 LEU B CA 1
ATOM 2269 C C . LEU B 1 126 ? -4.422 -17.188 -13.539 1 98.81 126 LEU B C 1
ATOM 2271 O O . LEU B 1 126 ? -4.859 -17.438 -14.664 1 98.81 126 LEU B O 1
ATOM 2275 N N . THR B 1 127 ? -4.938 -16.328 -12.742 1 98.69 127 THR B N 1
ATOM 2276 C CA . THR B 1 127 ? -5.922 -15.359 -13.188 1 98.69 127 THR B CA 1
ATOM 2277 C C . THR B 1 127 ? -5.434 -13.938 -12.93 1 98.69 127 THR B C 1
ATOM 2279 O O . THR B 1 127 ? -4.688 -13.695 -11.977 1 98.69 127 THR B O 1
ATOM 2282 N N . THR B 1 128 ? -5.805 -13.086 -13.789 1 98.44 128 THR B N 1
ATOM 2283 C CA . THR B 1 128 ? -5.57 -11.656 -13.578 1 98.44 128 THR B CA 1
ATOM 2284 C C . THR B 1 128 ? -6.727 -10.828 -14.133 1 98.44 128 THR B C 1
ATOM 2286 O O . THR B 1 128 ? -7.402 -11.25 -15.07 1 98.44 128 THR B O 1
ATOM 2289 N N . ASN B 1 129 ? -6.969 -9.688 -13.492 1 98.38 129 ASN B N 1
ATOM 2290 C CA . ASN B 1 129 ? -8.016 -8.789 -13.969 1 98.38 129 ASN B CA 1
ATOM 2291 C C . ASN B 1 129 ? -7.867 -8.484 -15.453 1 98.38 129 ASN B C 1
ATOM 2293 O O . ASN B 1 129 ? -6.762 -8.203 -15.922 1 98.38 129 ASN B O 1
ATOM 2297 N N . SER B 1 130 ? -8.969 -8.508 -16.156 1 98.5 130 SER B N 1
ATOM 2298 C CA . SER B 1 130 ? -8.938 -8.391 -17.609 1 98.5 130 SER B CA 1
ATOM 2299 C C . SER B 1 130 ? -8.531 -6.992 -18.047 1 98.5 130 SER B C 1
ATOM 2301 O O . SER B 1 130 ? -8.18 -6.777 -19.219 1 98.5 130 SER B O 1
ATOM 2303 N N . GLU B 1 131 ? -8.57 -6.035 -17.141 1 97.06 131 GLU B N 1
ATOM 2304 C CA . GLU B 1 131 ? -8.164 -4.664 -17.453 1 97.06 131 GLU B CA 1
ATOM 2305 C C . GLU B 1 131 ? -6.719 -4.406 -17.047 1 97.06 131 GLU B C 1
ATOM 2307 O O . GLU B 1 131 ? -6.203 -3.303 -17.234 1 97.06 131 GLU B O 1
ATOM 2312 N N . ASN B 1 132 ? -6.086 -5.402 -16.406 1 97.75 132 ASN B N 1
ATOM 2313 C CA . ASN B 1 132 ? -4.699 -5.262 -15.977 1 97.75 132 ASN B CA 1
ATOM 2314 C C . ASN B 1 132 ? -3.73 -5.473 -17.141 1 97.75 132 ASN B C 1
ATOM 2316 O O . ASN B 1 132 ? -3.014 -6.477 -17.172 1 97.75 132 ASN B O 1
ATOM 2320 N N . ALA B 1 133 ? -3.596 -4.523 -18.016 1 97.69 133 ALA B N 1
ATOM 2321 C CA . ALA B 1 133 ? -2.867 -4.621 -19.266 1 97.69 133 ALA B CA 1
ATOM 2322 C C . ALA B 1 133 ? -1.394 -4.934 -19.031 1 97.69 133 ALA B C 1
ATOM 2324 O O . ALA B 1 133 ? -0.823 -5.809 -19.688 1 97.69 133 ALA B O 1
ATOM 2325 N N . PRO B 1 134 ? -0.739 -4.285 -18.031 1 96.94 134 PRO B N 1
ATOM 2326 C CA . PRO B 1 134 ? 0.675 -4.594 -17.797 1 96.94 134 PRO B CA 1
ATOM 2327 C C . PRO B 1 134 ? 0.902 -6.051 -17.391 1 96.94 134 PRO B C 1
ATOM 2329 O O . PRO B 1 134 ? 1.838 -6.691 -17.875 1 96.94 134 PRO B O 1
ATOM 2332 N N . ALA B 1 135 ? 0.051 -6.582 -16.531 1 98 135 ALA B N 1
ATOM 2333 C CA . ALA B 1 135 ? 0.188 -7.977 -16.109 1 98 135 ALA B CA 1
ATOM 2334 C C . ALA B 1 135 ? -0.067 -8.922 -17.281 1 98 135 ALA B C 1
ATOM 2336 O O . ALA B 1 135 ? 0.664 -9.898 -17.469 1 98 135 ALA B O 1
ATOM 2337 N N . ILE B 1 136 ? -1.117 -8.633 -18.078 1 98.62 136 ILE B N 1
ATOM 2338 C CA . ILE B 1 136 ? -1.462 -9.453 -19.234 1 98.62 136 ILE B CA 1
ATOM 2339 C C . ILE B 1 136 ? -0.287 -9.5 -20.203 1 98.62 136 ILE B C 1
ATOM 2341 O O . ILE B 1 136 ? 0.135 -10.578 -20.625 1 98.62 136 ILE B O 1
ATOM 2345 N N . ALA B 1 137 ? 0.261 -8.336 -20.516 1 98.5 137 ALA B N 1
ATOM 2346 C CA . ALA B 1 137 ? 1.413 -8.258 -21.406 1 98.5 137 ALA B CA 1
ATOM 2347 C C . ALA B 1 137 ? 2.596 -9.039 -20.844 1 98.5 137 ALA B C 1
ATOM 2349 O O . ALA B 1 137 ? 3.289 -9.742 -21.594 1 98.5 137 ALA B O 1
ATOM 2350 N N . PHE B 1 138 ? 2.816 -8.992 -19.578 1 98.62 138 PHE B N 1
ATOM 2351 C CA . PHE B 1 138 ? 3.906 -9.68 -18.906 1 98.62 138 PHE B CA 1
ATOM 2352 C C . PHE B 1 138 ? 3.771 -11.188 -19.062 1 98.62 138 PHE B C 1
ATOM 2354 O O . PHE B 1 138 ? 4.719 -11.859 -19.484 1 98.62 138 PHE B O 1
ATOM 2361 N N . TYR B 1 139 ? 2.607 -11.695 -18.75 1 98.69 139 TYR B N 1
ATOM 2362 C CA . TYR B 1 139 ? 2.426 -13.148 -18.781 1 98.69 139 TYR B CA 1
ATOM 2363 C C . TYR B 1 139 ? 2.477 -13.68 -20.203 1 98.69 139 TYR B C 1
ATOM 2365 O O . TYR B 1 139 ? 3.031 -14.75 -20.453 1 98.69 139 TYR B O 1
ATOM 2373 N N . LEU B 1 140 ? 1.905 -12.898 -21.141 1 98.69 140 LEU B N 1
ATOM 2374 C CA . LEU B 1 140 ? 2.002 -13.289 -22.531 1 98.69 140 LEU B CA 1
ATOM 2375 C C . LEU B 1 140 ? 3.457 -13.352 -22.984 1 98.69 140 LEU B C 1
ATOM 2377 O O . LEU B 1 140 ? 3.867 -14.305 -23.641 1 98.69 140 LEU B O 1
ATOM 2381 N N . GLU B 1 141 ? 4.242 -12.414 -22.594 1 98.31 141 GLU B N 1
ATOM 2382 C CA . GLU B 1 141 ? 5.664 -12.367 -22.922 1 98.31 141 GLU B CA 1
ATOM 2383 C C . GLU B 1 141 ? 6.422 -13.523 -22.281 1 98.31 141 GLU B C 1
ATOM 2385 O O . GLU B 1 141 ? 7.441 -13.969 -22.812 1 98.31 141 GLU B O 1
ATOM 2390 N N . GLN B 1 142 ? 5.918 -14.023 -21.203 1 98.12 142 GLN B N 1
ATOM 2391 C CA . GLN B 1 142 ? 6.582 -15.094 -20.469 1 98.12 142 GLN B CA 1
ATOM 2392 C C . GLN B 1 142 ? 6.094 -16.469 -20.938 1 98.12 142 GLN B C 1
ATOM 2394 O O . GLN B 1 142 ? 6.375 -17.484 -20.297 1 98.12 142 GLN B O 1
ATOM 2399 N N . GLY B 1 143 ? 5.324 -16.5 -22 1 98.06 143 GLY B N 1
ATOM 2400 C CA . GLY B 1 143 ? 4.984 -17.781 -22.625 1 98.06 143 GLY B CA 1
ATOM 2401 C C . GLY B 1 143 ? 3.646 -18.328 -22.156 1 98.06 143 GLY B C 1
ATOM 2402 O O . GLY B 1 143 ? 3.305 -19.469 -22.453 1 98.06 143 GLY B O 1
ATOM 2403 N N . PHE B 1 144 ? 2.918 -17.516 -21.406 1 98.81 144 PHE B N 1
ATOM 2404 C CA . PHE B 1 144 ? 1.567 -17.922 -21.047 1 98.81 144 PHE B CA 1
ATOM 2405 C C . PHE B 1 144 ? 0.602 -17.703 -22.203 1 98.81 144 PHE B C 1
ATOM 2407 O O . PHE B 1 144 ? 0.841 -16.859 -23.078 1 98.81 144 PHE B O 1
ATOM 2414 N N . GLU B 1 145 ? -0.497 -18.438 -22.203 1 98.56 145 GLU B N 1
ATOM 2415 C CA . GLU B 1 145 ? -1.584 -18.297 -23.172 1 98.56 145 GLU B CA 1
ATOM 2416 C C . GLU B 1 145 ? -2.92 -18.094 -22.469 1 98.56 145 GLU B C 1
ATOM 2418 O O . GLU B 1 145 ? -3.197 -18.719 -21.438 1 98.56 145 GLU B O 1
ATOM 2423 N N . LYS B 1 146 ? -3.709 -17.219 -22.953 1 98.69 146 LYS B N 1
ATOM 2424 C CA . LYS B 1 146 ? -5.059 -17.062 -22.406 1 98.69 146 LYS B CA 1
ATOM 2425 C C . LYS B 1 146 ? -5.926 -18.266 -22.75 1 98.69 146 LYS B C 1
ATOM 2427 O O . LYS B 1 146 ? -6.059 -18.625 -23.938 1 98.69 146 LYS B O 1
ATOM 2432 N N . VAL B 1 147 ? -6.52 -18.844 -21.766 1 98.62 147 VAL B N 1
ATOM 2433 C CA . VAL B 1 147 ? -7.227 -20.094 -22.031 1 98.62 147 VAL B CA 1
ATOM 2434 C C . VAL B 1 147 ? -8.695 -19.938 -21.641 1 98.62 147 VAL B C 1
ATOM 2436 O O . VAL B 1 147 ? -9.492 -20.859 -21.828 1 98.62 147 VAL B O 1
ATOM 2439 N N . GLY B 1 148 ? -9.102 -18.812 -21.078 1 98.56 148 GLY B N 1
ATOM 2440 C CA . GLY B 1 148 ? -10.484 -18.578 -20.703 1 98.56 148 GLY B CA 1
ATOM 2441 C C . GLY B 1 148 ? -10.664 -17.344 -19.828 1 98.56 148 GLY B C 1
ATOM 2442 O O . GLY B 1 148 ? -9.82 -16.453 -19.828 1 98.56 148 GLY B O 1
ATOM 2443 N N . THR B 1 149 ? -11.844 -17.281 -19.266 1 98.56 149 THR B N 1
ATOM 2444 C CA . THR B 1 149 ? -12.172 -16.188 -18.359 1 98.56 149 THR B CA 1
ATOM 2445 C C . THR B 1 149 ? -12.867 -16.719 -17.109 1 98.56 149 THR B C 1
ATOM 2447 O O . THR B 1 149 ? -13.305 -17.875 -17.078 1 98.56 149 THR B O 1
ATOM 2450 N N . THR B 1 150 ? -12.805 -16 -16.109 1 98.25 150 THR B N 1
ATOM 2451 C CA . THR B 1 150 ? -13.523 -16.203 -14.859 1 98.25 150 THR B CA 1
ATOM 2452 C C . THR B 1 150 ? -13.859 -14.875 -14.203 1 98.25 150 THR B C 1
ATOM 2454 O O . THR B 1 150 ? -13.82 -13.828 -14.859 1 98.25 150 THR B O 1
ATOM 2457 N N . HIS B 1 151 ? -14.305 -14.93 -12.914 1 98.12 151 HIS B N 1
ATOM 2458 C CA . HIS B 1 151 ? -14.648 -13.688 -12.234 1 98.12 151 HIS B CA 1
ATOM 2459 C C . HIS B 1 151 ? -14.039 -13.641 -10.836 1 98.12 151 HIS B C 1
ATOM 2461 O O . HIS B 1 151 ? -13.945 -14.672 -10.164 1 98.12 151 HIS B O 1
ATOM 2467 N N . PHE B 1 152 ? -13.562 -12.523 -10.5 1 96.88 152 PHE B N 1
ATOM 2468 C CA . PHE B 1 152 ? -13.281 -12.195 -9.109 1 96.88 152 PHE B CA 1
ATOM 2469 C C . PHE B 1 152 ? -14.516 -11.617 -8.43 1 96.88 152 PHE B C 1
ATOM 2471 O O . PHE B 1 152 ? -15.023 -10.57 -8.836 1 96.88 152 PHE B O 1
ATOM 2478 N N . ASN B 1 153 ? -14.977 -12.297 -7.383 1 96.44 153 ASN B N 1
ATOM 2479 C CA . ASN B 1 153 ? -16.203 -11.883 -6.719 1 96.44 153 ASN B CA 1
ATOM 2480 C C . ASN B 1 153 ? -15.93 -11.242 -5.363 1 96.44 153 ASN B C 1
ATOM 2482 O O . ASN B 1 153 ? -15.211 -11.812 -4.535 1 96.44 153 ASN B O 1
ATOM 2486 N N . ILE B 1 154 ? -16.469 -10.109 -5.191 1 94.44 154 ILE B N 1
ATOM 2487 C CA . ILE B 1 154 ? -16.406 -9.406 -3.92 1 94.44 154 ILE B CA 1
ATOM 2488 C C . ILE B 1 154 ? -17.766 -8.797 -3.594 1 94.44 154 ILE B C 1
ATOM 2490 O O . ILE B 1 154 ? -18.312 -8.016 -4.375 1 94.44 154 ILE B O 1
ATOM 2494 N N . GLY B 1 155 ? -18.25 -9.086 -2.432 1 93.38 155 GLY B N 1
ATOM 2495 C CA . GLY B 1 155 ? -19.625 -8.711 -2.178 1 93.38 155 GLY B CA 1
ATOM 2496 C C . GLY B 1 155 ? -20.578 -9.188 -3.258 1 93.38 155 GLY B C 1
ATOM 2497 O O . GLY B 1 155 ? -20.594 -10.375 -3.602 1 93.38 155 GLY B O 1
ATOM 2498 N N . ASP B 1 156 ? -21.391 -8.242 -3.801 1 94.19 156 ASP B N 1
ATOM 2499 C CA . ASP B 1 156 ? -22.344 -8.57 -4.859 1 94.19 156 ASP B CA 1
ATOM 2500 C C . ASP B 1 156 ? -21.797 -8.172 -6.227 1 94.19 156 ASP B C 1
ATOM 2502 O O . ASP B 1 156 ? -22.562 -8.062 -7.191 1 94.19 156 ASP B O 1
ATOM 2506 N N . GLN B 1 157 ? -20.5 -7.926 -6.285 1 96.19 157 GLN B N 1
ATOM 2507 C CA . GLN B 1 157 ? -19.891 -7.473 -7.527 1 96.19 157 GLN B CA 1
ATOM 2508 C C . GLN B 1 157 ? -18.984 -8.555 -8.117 1 96.19 157 GLN B C 1
ATOM 2510 O O . GLN B 1 157 ? -18.359 -9.32 -7.383 1 96.19 157 GLN B O 1
ATOM 2515 N N . ALA B 1 158 ? -18.906 -8.602 -9.43 1 97.19 158 ALA B N 1
ATOM 2516 C CA . ALA B 1 158 ? -18.062 -9.531 -10.188 1 97.19 158 ALA B CA 1
ATOM 2517 C C . ALA B 1 158 ? -17.188 -8.789 -11.188 1 97.19 158 ALA B C 1
ATOM 2519 O O . ALA B 1 158 ? -17.672 -7.953 -11.953 1 97.19 158 ALA B O 1
ATOM 2520 N N . TYR B 1 159 ? -15.922 -9.047 -11.125 1 97.5 159 TYR B N 1
ATOM 2521 C CA . TYR B 1 159 ? -14.961 -8.43 -12.039 1 97.5 159 TYR B CA 1
ATOM 2522 C C . TYR B 1 159 ? -14.328 -9.469 -12.945 1 97.5 159 TYR B C 1
ATOM 2524 O O . TYR B 1 159 ? -13.875 -10.516 -12.484 1 97.5 159 TYR B O 1
ATOM 2532 N N . LEU B 1 160 ? -14.312 -9.234 -14.195 1 98.38 160 LEU B N 1
ATOM 2533 C CA . LEU B 1 160 ? -13.805 -10.18 -15.188 1 98.38 160 LEU B CA 1
ATOM 2534 C C . LEU B 1 160 ? -12.297 -10.383 -15.023 1 98.38 160 LEU B C 1
ATOM 2536 O O . LEU B 1 160 ? -11.547 -9.406 -14.898 1 98.38 160 LEU B O 1
ATOM 2540 N N . ASN B 1 161 ? -11.875 -11.641 -14.969 1 98.69 161 ASN B N 1
ATOM 2541 C CA . ASN B 1 161 ? -10.477 -12.07 -14.984 1 98.69 161 ASN B CA 1
ATOM 2542 C C . ASN B 1 161 ? -10.18 -12.953 -16.188 1 98.69 161 ASN B C 1
ATOM 2544 O O . ASN B 1 161 ? -11 -13.789 -16.562 1 98.69 161 ASN B O 1
ATOM 2548 N N . ASP B 1 162 ? -9.023 -12.758 -16.703 1 98.81 162 ASP B N 1
ATOM 2549 C CA . ASP B 1 162 ? -8.5 -13.695 -17.703 1 98.81 162 ASP B CA 1
ATOM 2550 C C . ASP B 1 162 ? -7.75 -14.844 -17.031 1 98.81 162 ASP B C 1
ATOM 2552 O O . ASP B 1 162 ? -7.051 -14.641 -16.047 1 98.81 162 ASP B O 1
ATOM 2556 N N . VAL B 1 163 ? -7.93 -16.047 -17.578 1 98.88 163 VAL B N 1
ATOM 2557 C CA . VAL B 1 163 ? -7.191 -17.219 -17.109 1 98.88 163 VAL B CA 1
ATOM 2558 C C . VAL B 1 163 ? -6.027 -17.5 -18.062 1 98.88 163 VAL B C 1
ATOM 2560 O O . VAL B 1 163 ? -6.215 -17.562 -19.281 1 98.88 163 VAL B O 1
ATOM 2563 N N . PHE B 1 164 ? -4.824 -17.625 -17.516 1 98.88 164 PHE B N 1
ATOM 2564 C CA . PHE B 1 164 ? -3.627 -17.938 -18.297 1 98.88 164 PHE B CA 1
ATOM 2565 C C . PHE B 1 164 ? -3.021 -19.266 -17.875 1 98.88 164 PHE B C 1
ATOM 2567 O O . PHE B 1 164 ? -3.092 -19.625 -16.688 1 98.88 164 PHE B O 1
ATOM 2574 N N . ARG B 1 165 ? -2.453 -19.906 -18.812 1 98.69 165 ARG B N 1
ATOM 2575 C CA . ARG B 1 165 ? -1.773 -21.188 -18.578 1 98.69 165 ARG B CA 1
ATOM 2576 C C . ARG B 1 165 ? -0.4 -21.203 -19.234 1 98.69 165 ARG B C 1
ATOM 2578 O O . ARG B 1 165 ? -0.216 -20.625 -20.312 1 98.69 165 ARG B O 1
ATOM 2585 N N . ARG B 1 166 ? 0.498 -21.828 -18.656 1 98.31 166 ARG B N 1
ATOM 2586 C CA . ARG B 1 166 ? 1.835 -22.078 -19.188 1 98.31 166 ARG B CA 1
ATOM 2587 C C . ARG B 1 166 ? 2.248 -23.531 -18.984 1 98.31 166 ARG B C 1
ATOM 2589 O O . ARG B 1 166 ? 2.238 -24.031 -17.859 1 98.31 166 ARG B O 1
ATOM 2596 N N . ILE B 1 167 ? 2.613 -24.172 -20.047 1 97.44 167 ILE B N 1
ATOM 2597 C CA . ILE B 1 167 ? 3.115 -25.547 -19.969 1 97.44 167 ILE B CA 1
ATOM 2598 C C . ILE B 1 167 ? 4.516 -25.547 -19.359 1 97.44 167 ILE B C 1
ATOM 2600 O O . ILE B 1 167 ? 5.355 -24.719 -19.719 1 97.44 167 ILE B O 1
ATOM 2604 N N . VAL B 1 168 ? 4.762 -26.297 -18.406 1 94.69 168 VAL B N 1
ATOM 2605 C CA . VAL B 1 168 ? 6.043 -26.359 -17.703 1 94.69 168 VAL B CA 1
ATOM 2606 C C . VAL B 1 168 ? 6.797 -27.625 -18.094 1 94.69 168 VAL B C 1
ATOM 2608 O O . VAL B 1 168 ? 7.988 -27.562 -18.406 1 94.69 168 VAL B O 1
ATOM 2611 N N . SER B 1 169 ? 6.395 -28.781 -17.688 1 81.38 169 SER B N 1
ATOM 2612 C CA . SER B 1 169 ? 7.039 -30.047 -18.031 1 81.38 169 SER B CA 1
ATOM 2613 C C . SER B 1 169 ? 6.262 -30.781 -19.109 1 81.38 169 SER B C 1
ATOM 2615 O O . SER B 1 169 ? 5.031 -30.844 -19.062 1 81.38 169 SER B O 1
ATOM 2617 N N . MET B 1 170 ? 6.957 -30.875 -20.422 1 60.78 170 MET B N 1
ATOM 2618 C CA . MET B 1 170 ? 6.418 -31.859 -21.359 1 60.78 170 MET B CA 1
ATOM 2619 C C . MET B 1 170 ? 6.926 -33.25 -21.016 1 60.78 170 MET B C 1
ATOM 2621 O O . MET B 1 170 ? 8.023 -33.406 -20.484 1 60.78 170 MET B O 1
#

Solvent-accessible surface area (backbone atoms only — not comparable to full-atom values): 17948 Å² total; per-residue (Å²): 136,47,72,46,76,54,46,54,79,43,12,31,22,55,13,47,50,46,42,31,41,52,43,70,70,68,41,77,52,16,38,28,40,69,60,23,44,47,43,62,66,64,41,26,41,66,57,40,27,53,44,52,68,33,89,51,40,49,43,41,29,33,47,48,96,40,20,42,42,32,38,35,32,34,33,55,81,35,78,53,92,52,87,94,56,41,34,33,26,46,78,41,77,48,56,43,74,93,56,58,94,68,56,51,69,60,56,50,49,49,54,54,50,51,50,37,45,75,67,66,30,50,23,38,32,36,70,44,55,65,81,42,58,71,59,52,54,50,42,46,75,71,62,31,42,80,75,50,66,51,68,51,74,53,94,97,43,73,41,60,19,34,27,34,37,31,82,64,43,135,137,48,73,44,75,54,46,53,80,42,12,30,21,54,14,47,49,44,43,31,40,50,42,69,69,69,41,77,51,17,37,29,40,70,60,23,43,48,43,63,67,63,42,26,40,66,57,40,25,53,45,52,66,34,89,51,41,48,43,41,30,34,46,49,94,41,21,43,43,32,37,36,32,35,34,54,82,36,78,52,94,54,85,94,57,43,34,34,27,47,77,43,77,49,58,41,76,91,56,59,94,68,55,50,69,60,56,49,48,49,52,53,50,50,50,37,45,76,67,66,31,50,23,37,32,36,70,42,54,66,80,41,56,70,61,53,53,50,42,47,74,70,61,31,41,80,75,50,65,53,68,51,73,54,93,97,44,74,41,60,20,35,28,34,35,32,80,64,43,134

InterPro domains:
  IPR000182 GNAT domain [PF00583] (43-144)
  IPR000182 GNAT domain [PS51186] (1-166)
  IPR016181 Acyl-CoA N-acyltransferase [SSF55729] (1-157)

Radius of gyration: 21.9 Å; Cα contacts (8 Å, |Δi|>4): 719; chains: 2; bounding box: 41×70×44 Å